Protein AF-A0AB34IJ11-F1 (afdb_monomer_lite)

Organism: Prymnesium parvum (NCBI:txid97485)

pLDDT: mean 78.77, std 19.83, range [26.28, 98.69]

Foldseek 3Di:
DDDPPDWDKDWAAFDDEDPPFQAQLVDGFKYWDDFDPQCLPDPVSVVVRLLVSQVVRNQFFKWKDFSVVRTIMTGSDGDRVDHDPPDGRIMMTGNHDDDPPDPDDDDDDDDDDDDDDPDDPQLAQAPACLLVLCCCQQCNNAAAAEEEEEQQFAQRHNGSCQNNFPPRVYEYEHEHQDPVRVVVCVVRGDYHYHNFAADDQDKWKKFFADDDDPSRHTDIDTHNDQDPVRPVTDIDIHGHDQPVVVCVVSVPQQEHEEYEEDDPPCRLVNVVPPPLVRHDYFKYKYFQDDLNSLVVVVVVQWAWAACSDDQTITMIGRLVSLVSNRSNHHHDPDDPPSHDPVRYRDND

Radius of gyration: 22.88 Å; chains: 1; bounding box: 52×64×52 Å

Structure (mmCIF, N/CA/C/O backbone):
data_AF-A0AB34IJ11-F1
#
_entry.id   AF-A0AB34IJ11-F1
#
loop_
_atom_site.group_PDB
_atom_site.id
_atom_site.type_symbol
_atom_site.label_atom_id
_atom_site.label_alt_id
_atom_site.label_comp_id
_atom_site.label_asym_id
_atom_site.label_entity_id
_atom_site.label_seq_id
_atom_site.pdbx_PDB_ins_code
_atom_site.Cartn_x
_atom_site.Cartn_y
_atom_site.Cartn_z
_atom_site.occupancy
_atom_site.B_iso_or_equiv
_atom_site.auth_seq_id
_atom_site.auth_comp_id
_atom_site.auth_asym_id
_atom_site.auth_atom_id
_atom_site.pdbx_PDB_model_num
ATOM 1 N N . MET A 1 1 ? 5.688 44.273 -2.377 1.00 33.22 1 MET A N 1
ATOM 2 C CA . MET A 1 1 ? 6.236 43.407 -3.440 1.00 33.22 1 MET A CA 1
ATOM 3 C C . MET A 1 1 ? 7.679 43.137 -3.063 1.00 33.22 1 MET A C 1
ATOM 5 O O . MET A 1 1 ? 8.441 44.090 -3.009 1.00 33.22 1 MET A O 1
ATOM 9 N N . ALA A 1 2 ? 8.008 41.916 -2.642 1.00 31.25 2 ALA A N 1
ATOM 10 C CA . ALA A 1 2 ? 9.385 41.569 -2.302 1.00 31.25 2 ALA A CA 1
ATOM 11 C C . ALA A 1 2 ? 10.164 41.311 -3.598 1.00 31.25 2 ALA A C 1
ATOM 13 O O . ALA A 1 2 ? 9.673 40.618 -4.488 1.00 31.25 2 ALA A O 1
ATOM 14 N N . ASP A 1 3 ? 11.329 41.936 -3.692 1.00 32.34 3 ASP A N 1
ATOM 15 C CA . ASP A 1 3 ? 12.258 41.906 -4.814 1.00 32.34 3 ASP A CA 1
ATOM 16 C C . ASP A 1 3 ? 12.801 40.478 -5.034 1.00 32.34 3 ASP A C 1
ATOM 18 O O . ASP A 1 3 ? 13.461 39.913 -4.163 1.00 32.34 3 ASP A O 1
ATOM 22 N N . LEU A 1 4 ? 12.472 39.869 -6.178 1.00 41.72 4 LEU A N 1
ATOM 23 C CA . LEU A 1 4 ? 12.881 38.511 -6.579 1.00 41.72 4 LEU A CA 1
ATOM 24 C C . LEU A 1 4 ? 14.288 38.475 -7.219 1.00 41.72 4 LEU A C 1
ATOM 26 O O . LEU A 1 4 ? 14.686 37.447 -7.763 1.00 41.72 4 LEU A O 1
ATOM 30 N N . SER A 1 5 ? 15.051 39.575 -7.186 1.00 36.69 5 SER A N 1
ATOM 31 C CA . SER A 1 5 ? 16.281 39.725 -7.978 1.00 36.69 5 SER A CA 1
ATOM 32 C C . SER A 1 5 ? 17.576 39.144 -7.378 1.00 36.69 5 SER A C 1
ATOM 34 O O . SER A 1 5 ? 18.615 39.245 -8.027 1.00 36.69 5 SER A O 1
ATOM 36 N N . SER A 1 6 ? 17.566 38.486 -6.208 1.00 44.94 6 SER A N 1
ATOM 37 C CA . SER A 1 6 ? 18.808 37.966 -5.584 1.00 44.94 6 SER A CA 1
ATOM 38 C C . SER A 1 6 ? 18.804 36.492 -5.148 1.00 44.94 6 SER A C 1
ATOM 40 O O . SER A 1 6 ? 19.729 36.042 -4.470 1.00 44.94 6 SER A O 1
ATOM 42 N N . ALA A 1 7 ? 17.817 35.697 -5.564 1.00 58.50 7 ALA A N 1
ATOM 43 C CA . ALA A 1 7 ? 17.841 34.251 -5.342 1.00 58.50 7 ALA A CA 1
ATOM 44 C C . ALA A 1 7 ? 18.909 33.578 -6.231 1.00 58.50 7 ALA A C 1
ATOM 46 O O . ALA A 1 7 ? 18.720 33.433 -7.438 1.00 58.50 7 ALA A O 1
ATOM 47 N N . ALA A 1 8 ? 20.039 33.167 -5.645 1.00 74.19 8 ALA A N 1
ATOM 48 C CA . ALA A 1 8 ? 21.111 32.493 -6.377 1.00 74.19 8 ALA A CA 1
ATOM 49 C C . ALA A 1 8 ? 20.649 31.126 -6.919 1.00 74.19 8 ALA A C 1
ATOM 51 O O . ALA A 1 8 ? 20.215 30.254 -6.161 1.00 74.19 8 ALA A O 1
ATOM 52 N N . THR A 1 9 ? 20.767 30.933 -8.233 1.00 85.31 9 THR A N 1
ATOM 53 C CA . THR A 1 9 ? 20.602 29.631 -8.891 1.00 85.31 9 THR A CA 1
ATOM 54 C C . THR A 1 9 ? 21.738 28.685 -8.497 1.00 85.31 9 THR A C 1
ATOM 56 O O . THR A 1 9 ? 22.875 29.112 -8.281 1.00 85.31 9 THR A O 1
ATOM 59 N N . ARG A 1 10 ? 21.448 27.383 -8.400 1.00 93.12 10 ARG A N 1
ATOM 60 C CA . ARG A 1 10 ? 22.450 26.341 -8.119 1.00 93.12 10 ARG A CA 1
ATOM 61 C C . ARG A 1 10 ? 22.320 25.168 -9.081 1.00 93.12 10 ARG A C 1
ATOM 63 O O . ARG A 1 10 ? 21.215 24.816 -9.481 1.00 93.12 10 ARG A O 1
ATOM 70 N N . SER A 1 11 ? 23.454 24.568 -9.436 1.00 94.88 11 SER A N 1
ATOM 71 C CA . SER A 1 11 ? 23.491 23.341 -10.237 1.00 94.88 11 SER A CA 1
ATOM 72 C C . SER A 1 11 ? 22.968 22.152 -9.427 1.00 94.88 11 SER A C 1
ATOM 74 O O . SER A 1 11 ? 23.266 22.043 -8.234 1.00 94.88 11 SER A O 1
ATOM 76 N N . GLY A 1 12 ? 22.212 21.271 -10.079 1.00 93.31 12 GLY A N 1
ATOM 77 C CA . GLY A 1 12 ? 21.563 20.111 -9.472 1.00 93.31 12 GLY A CA 1
ATOM 78 C C . GLY A 1 12 ? 20.054 20.288 -9.300 1.00 93.31 12 GLY A C 1
ATOM 79 O O . GLY A 1 12 ? 19.488 21.343 -9.607 1.00 93.31 12 GLY A O 1
ATOM 80 N N . TYR A 1 13 ? 19.400 19.236 -8.813 1.00 94.12 13 TYR A N 1
ATOM 81 C CA . TYR A 1 13 ? 17.950 19.165 -8.618 1.00 94.12 13 TYR A CA 1
ATOM 82 C C . TYR A 1 13 ? 17.574 18.779 -7.185 1.00 94.12 13 TYR A C 1
ATOM 84 O O . TYR A 1 13 ? 18.389 18.259 -6.425 1.00 94.12 13 TYR A O 1
ATOM 92 N N . CYS A 1 14 ? 16.340 19.088 -6.795 1.00 86.31 14 CYS A N 1
ATOM 93 C CA . CYS A 1 14 ? 15.910 18.974 -5.409 1.00 86.31 14 CYS A CA 1
ATOM 94 C C . CYS A 1 14 ? 15.594 17.538 -4.973 1.00 86.31 14 CYS A C 1
ATOM 96 O O . CYS A 1 14 ? 16.002 17.106 -3.900 1.00 86.31 14 CYS A O 1
ATOM 98 N N . ALA A 1 15 ? 14.841 16.822 -5.803 1.00 86.00 15 ALA A N 1
ATOM 99 C CA . ALA A 1 15 ? 14.495 15.415 -5.653 1.00 86.00 15 ALA A CA 1
ATOM 100 C C . ALA A 1 15 ? 13.937 14.905 -6.988 1.00 86.00 15 ALA A C 1
ATOM 102 O O . ALA A 1 15 ? 13.597 15.700 -7.869 1.00 86.00 15 ALA A O 1
ATOM 103 N N . THR A 1 16 ? 13.826 13.589 -7.138 1.00 82.12 16 THR A N 1
ATOM 104 C CA . THR A 1 16 ? 13.187 12.987 -8.308 1.00 82.12 16 THR A CA 1
ATOM 105 C C . THR A 1 16 ? 11.685 13.270 -8.311 1.00 82.12 16 THR A C 1
ATOM 107 O O . THR A 1 16 ? 11.012 13.226 -7.280 1.00 82.12 16 THR A O 1
ATOM 110 N N . THR A 1 17 ? 11.148 13.569 -9.488 1.00 72.56 17 THR A N 1
ATOM 111 C CA . THR A 1 17 ? 9.715 13.765 -9.721 1.00 72.56 17 THR A CA 1
ATOM 112 C C . THR A 1 17 ? 9.252 12.845 -10.846 1.00 72.56 17 THR A C 1
ATOM 114 O O . THR A 1 17 ? 10.060 12.266 -11.576 1.00 72.56 17 THR A O 1
ATOM 117 N N . VAL A 1 18 ? 7.938 12.676 -10.977 1.00 68.62 18 VAL A N 1
ATOM 118 C CA . VAL A 1 18 ? 7.349 11.887 -12.061 1.00 68.62 18 VAL A CA 1
ATOM 119 C C . VAL A 1 18 ? 7.032 12.823 -13.225 1.00 68.62 18 VAL A C 1
ATOM 121 O O . VAL A 1 18 ? 6.258 13.770 -13.078 1.00 68.62 18 VAL A O 1
ATOM 124 N N . SER A 1 19 ? 7.627 12.559 -14.389 1.00 63.31 19 SER A N 1
ATOM 125 C CA . SER A 1 19 ? 7.392 13.356 -15.598 1.00 63.31 19 SER A CA 1
ATOM 126 C C . SER A 1 19 ? 5.905 13.373 -15.966 1.00 63.31 19 SER A C 1
ATOM 128 O O . SER A 1 19 ? 5.247 12.332 -15.992 1.00 63.31 19 SER A O 1
ATOM 130 N N . GLY A 1 20 ? 5.363 14.565 -16.228 1.00 58.19 20 GLY A N 1
ATOM 131 C CA . GLY A 1 20 ? 3.950 14.762 -16.569 1.00 58.19 20 GLY A CA 1
ATOM 132 C C . GLY A 1 20 ? 2.984 14.721 -15.379 1.00 58.19 20 GLY A C 1
ATOM 133 O O . GLY A 1 20 ? 1.811 15.063 -15.540 1.00 58.19 20 GLY A O 1
ATOM 134 N N . TYR A 1 21 ? 3.454 14.380 -14.178 1.00 64.75 21 TYR A N 1
ATOM 135 C CA . TYR A 1 21 ? 2.652 14.480 -12.966 1.00 64.75 21 TYR A CA 1
ATOM 136 C C . TYR A 1 21 ? 2.774 15.883 -12.369 1.00 64.75 21 TYR A C 1
ATOM 138 O O . TYR A 1 21 ? 3.726 16.183 -11.652 1.00 64.75 21 TYR A O 1
ATOM 146 N N . ALA A 1 22 ? 1.774 16.732 -12.620 1.00 73.50 22 ALA A N 1
ATOM 147 C CA . ALA A 1 22 ? 1.734 18.117 -12.138 1.00 73.50 22 ALA A CA 1
ATOM 148 C C . ALA A 1 22 ? 1.876 18.268 -10.617 1.00 73.50 22 ALA A C 1
ATOM 150 O O . ALA A 1 22 ? 2.279 19.335 -10.153 1.00 73.50 22 ALA A O 1
ATOM 151 N N . GLY A 1 23 ? 1.570 17.223 -9.843 1.00 68.88 23 GLY A N 1
ATOM 152 C CA . GLY A 1 23 ? 1.412 17.327 -8.397 1.00 68.88 23 GLY A CA 1
ATOM 153 C C . GLY A 1 23 ? 0.203 18.183 -8.012 1.00 68.88 23 GLY A C 1
ATOM 154 O O . GLY A 1 23 ? -0.428 18.837 -8.843 1.00 68.88 23 GLY A O 1
ATOM 155 N N . ASP A 1 24 ? -0.132 18.186 -6.725 1.00 76.81 24 ASP A N 1
ATOM 156 C CA . ASP A 1 24 ? -1.195 19.037 -6.191 1.00 76.81 24 ASP A CA 1
ATOM 157 C C . ASP A 1 24 ? -0.586 20.321 -5.622 1.00 76.81 24 ASP A C 1
ATOM 159 O O . ASP A 1 24 ? 0.112 20.305 -4.613 1.00 76.81 24 ASP A O 1
ATOM 163 N N . CYS A 1 25 ? -0.852 21.457 -6.251 1.00 75.12 25 CYS A N 1
ATOM 164 C CA . CYS A 1 25 ? -0.269 22.735 -5.847 1.00 75.12 25 CYS A CA 1
ATOM 165 C C . CYS A 1 25 ? -0.797 23.323 -4.534 1.00 75.12 25 CYS A C 1
ATOM 167 O O . CYS A 1 25 ? -0.233 24.303 -4.019 1.00 75.12 25 CYS A O 1
ATOM 169 N N . THR A 1 26 ? -1.874 22.756 -4.005 1.00 64.81 26 THR A N 1
ATOM 170 C CA . THR A 1 26 ? -2.519 23.158 -2.759 1.00 64.81 26 THR A CA 1
ATOM 171 C C . THR A 1 26 ? -2.042 22.307 -1.591 1.00 64.81 26 THR A C 1
ATOM 173 O O . THR A 1 26 ? -1.890 22.844 -0.494 1.00 64.81 26 THR A O 1
ATOM 176 N N . TYR A 1 27 ? -1.706 21.032 -1.819 1.00 60.25 27 TYR A N 1
ATOM 177 C CA . TYR A 1 27 ? -1.360 20.095 -0.738 1.00 60.25 27 TYR A CA 1
ATOM 178 C C . TYR A 1 27 ? -0.087 19.273 -0.969 1.00 60.25 27 TYR A C 1
ATOM 180 O O . TYR A 1 27 ? 0.522 18.828 0.002 1.00 60.25 27 TYR A O 1
ATOM 188 N N . GLY A 1 28 ? 0.354 19.115 -2.211 1.00 54.22 28 GLY A N 1
ATOM 189 C CA . GLY A 1 28 ? 1.533 18.350 -2.596 1.00 54.22 28 GLY A CA 1
ATOM 190 C C . GLY A 1 28 ? 2.851 18.953 -2.109 1.00 54.22 28 GLY A C 1
ATOM 191 O O . GLY A 1 28 ? 2.965 20.147 -1.818 1.00 54.22 28 GLY A O 1
ATOM 192 N N . LEU A 1 29 ? 3.861 18.088 -2.010 1.00 76.31 29 LEU A N 1
ATOM 193 C CA . LEU A 1 29 ? 5.229 18.471 -1.659 1.00 76.31 29 LEU A CA 1
ATOM 194 C C . LEU A 1 29 ? 6.110 18.696 -2.885 1.00 76.31 29 LEU A C 1
ATOM 196 O O . LEU A 1 29 ? 7.135 19.359 -2.767 1.00 76.31 29 LEU A O 1
ATOM 200 N N . LEU A 1 30 ? 5.728 18.134 -4.030 1.00 85.81 30 LEU A N 1
ATOM 201 C CA . LEU A 1 30 ? 6.437 18.252 -5.294 1.00 85.81 30 LEU A CA 1
ATOM 202 C C . LEU A 1 30 ? 5.533 17.880 -6.474 1.00 85.81 30 LEU A C 1
ATOM 204 O O . LEU A 1 30 ? 4.473 17.277 -6.289 1.00 85.81 30 LEU A O 1
ATOM 208 N N . GLY A 1 31 ? 5.990 18.195 -7.680 1.00 83.94 31 GLY A N 1
ATOM 209 C CA . GLY A 1 31 ? 5.396 17.775 -8.950 1.00 83.94 31 GLY A CA 1
ATOM 210 C C . GLY A 1 31 ? 6.214 18.293 -10.134 1.00 83.94 31 GLY A C 1
ATOM 211 O O . GLY A 1 31 ? 7.210 18.979 -9.933 1.00 83.94 31 GLY A O 1
ATOM 212 N N . SER A 1 32 ? 5.800 17.983 -11.359 1.00 89.06 32 SER A N 1
ATOM 213 C CA . SER A 1 32 ? 6.414 18.448 -12.609 1.00 89.06 32 SER A CA 1
ATOM 214 C C . SER A 1 32 ? 5.392 19.204 -13.453 1.00 89.06 32 SER A C 1
ATOM 216 O O . SER A 1 32 ? 4.372 18.659 -13.871 1.00 89.06 32 SER A O 1
ATOM 218 N N . PHE A 1 33 ? 5.629 20.495 -13.672 1.00 91.00 33 PHE A N 1
ATOM 219 C CA . PHE A 1 33 ? 4.708 21.356 -14.395 1.00 91.00 33 PHE A CA 1
ATOM 220 C C . PHE A 1 33 ? 4.672 21.018 -15.890 1.00 91.00 33 PHE A C 1
ATOM 222 O O . PHE A 1 33 ? 5.711 21.057 -16.554 1.00 91.00 33 PHE A O 1
ATOM 229 N N . PRO A 1 34 ? 3.477 20.815 -16.473 1.00 85.88 34 PRO A N 1
ATOM 230 C CA . PRO A 1 34 ? 3.340 20.790 -17.919 1.00 85.88 34 PRO A CA 1
ATOM 231 C C . PRO A 1 34 ? 3.543 22.210 -18.462 1.00 85.88 34 PRO A C 1
ATOM 233 O O . PRO A 1 34 ? 2.760 23.120 -18.176 1.00 85.88 34 PRO A O 1
ATOM 236 N N . LEU A 1 35 ? 4.605 22.410 -19.244 1.00 88.12 35 LEU A N 1
ATOM 237 C CA . LEU A 1 35 ? 4.916 23.697 -19.866 1.00 88.12 35 LEU A CA 1
ATOM 238 C C . LEU A 1 35 ? 4.606 23.692 -21.370 1.00 88.12 35 LEU A C 1
ATOM 240 O O . LEU A 1 35 ? 4.800 22.669 -22.035 1.00 88.12 35 LEU A O 1
ATOM 244 N N . PRO A 1 36 ? 4.166 24.832 -21.937 1.00 86.62 36 PRO A N 1
ATOM 245 C CA . PRO A 1 36 ? 3.902 24.937 -23.367 1.00 86.62 36 PRO A CA 1
ATOM 246 C C . PRO A 1 36 ? 5.191 24.761 -24.191 1.00 86.62 36 PRO A C 1
ATOM 248 O O . PRO A 1 36 ? 6.274 25.080 -23.699 1.00 86.62 36 PRO A O 1
ATOM 251 N N . PRO A 1 37 ? 5.099 24.349 -25.473 1.00 87.88 37 PRO A N 1
ATOM 252 C CA . PRO A 1 37 ? 6.261 24.164 -26.349 1.00 87.88 37 PRO A CA 1
ATOM 253 C C . PRO A 1 37 ? 7.222 25.361 -26.397 1.00 87.88 37 PRO A C 1
ATOM 255 O O . PRO A 1 37 ? 8.434 25.179 -26.462 1.00 87.88 37 PRO A O 1
ATOM 258 N N . SER A 1 38 ? 6.693 26.585 -26.303 1.00 88.69 38 SER A N 1
ATOM 259 C CA . SER A 1 38 ? 7.479 27.824 -26.300 1.00 88.69 38 SER A CA 1
ATOM 260 C C . SER A 1 38 ? 8.408 27.976 -25.092 1.00 88.69 38 SER A C 1
ATOM 262 O O . SER A 1 38 ? 9.405 28.690 -25.186 1.00 88.69 38 SER A O 1
ATOM 264 N N . ALA A 1 39 ? 8.126 27.304 -23.971 1.00 90.31 39 ALA A N 1
ATOM 265 C CA . ALA A 1 39 ? 8.978 27.349 -22.787 1.00 90.31 39 ALA A CA 1
ATOM 266 C C . ALA A 1 39 ? 10.334 26.662 -23.023 1.00 90.31 39 ALA A C 1
ATOM 268 O O . ALA A 1 39 ? 11.343 27.090 -22.469 1.00 90.31 39 ALA A O 1
ATOM 269 N N . TRP A 1 40 ? 10.380 25.651 -23.894 1.00 92.19 40 TRP A N 1
ATOM 270 C CA . TRP A 1 40 ? 11.542 24.779 -24.099 1.00 92.19 40 TRP A CA 1
ATOM 271 C C . TRP A 1 40 ? 12.554 25.299 -25.134 1.00 92.19 40 TRP A C 1
ATOM 273 O O . TRP A 1 40 ? 13.445 24.560 -25.541 1.00 92.19 40 TRP A O 1
ATOM 283 N N . LEU A 1 41 ? 12.418 26.549 -25.591 1.00 89.38 41 LEU A N 1
ATOM 284 C CA . LEU A 1 41 ? 13.256 27.117 -26.656 1.00 89.38 41 LEU A CA 1
ATOM 285 C C . LEU A 1 41 ? 14.616 27.625 -26.161 1.00 89.38 41 LEU A C 1
ATOM 287 O O . LEU A 1 41 ? 15.606 27.536 -26.880 1.00 89.38 41 LEU A O 1
ATOM 291 N N . THR A 1 42 ? 14.669 28.193 -24.954 1.00 94.00 42 THR A N 1
ATOM 292 C CA . THR A 1 42 ? 15.886 28.791 -24.385 1.00 94.00 42 THR A CA 1
ATOM 293 C C . THR A 1 42 ? 15.959 28.565 -22.872 1.00 94.00 42 THR A C 1
ATOM 295 O O . THR A 1 42 ? 14.922 28.378 -22.229 1.00 94.00 42 THR A O 1
ATOM 298 N N . PRO A 1 43 ? 17.155 28.644 -22.254 1.00 90.94 43 PRO A N 1
ATOM 299 C CA . PRO A 1 43 ? 17.270 28.513 -20.801 1.00 90.94 43 PRO A CA 1
ATOM 300 C C . PRO A 1 43 ? 16.471 29.591 -20.055 1.00 90.94 43 PRO A C 1
ATOM 302 O O . PRO A 1 43 ? 15.867 29.317 -19.019 1.00 90.94 43 PRO A O 1
ATOM 305 N N . GLY A 1 44 ? 16.431 30.808 -20.610 1.00 91.00 44 GLY A N 1
ATOM 306 C CA . GLY A 1 44 ? 15.660 31.924 -20.062 1.00 91.00 44 GLY A CA 1
ATOM 307 C C . GLY A 1 44 ? 14.154 31.668 -20.102 1.00 91.00 44 GLY A C 1
ATOM 308 O O . GLY A 1 44 ? 13.493 31.782 -19.073 1.00 91.00 44 GLY A O 1
ATOM 309 N N . SER A 1 45 ? 13.621 31.238 -21.252 1.00 90.81 45 SER A N 1
ATOM 310 C CA . SER A 1 45 ? 12.189 30.935 -21.392 1.00 90.81 45 SER A CA 1
ATOM 311 C C . SER A 1 45 ? 11.735 29.794 -20.480 1.00 90.81 45 SER A C 1
ATOM 313 O O . SER A 1 45 ? 10.643 29.873 -19.918 1.00 90.81 45 SER A O 1
ATOM 315 N N . LEU A 1 46 ? 12.569 28.762 -20.293 1.00 94.81 46 LEU A N 1
ATOM 316 C CA . LEU A 1 46 ? 12.260 27.650 -19.393 1.00 94.81 46 LEU A CA 1
ATOM 317 C C . LEU A 1 46 ? 12.218 28.124 -17.940 1.00 94.81 46 LEU A C 1
ATOM 319 O O . LEU A 1 46 ? 11.240 27.870 -17.237 1.00 94.81 46 LEU A O 1
ATOM 323 N N . ARG A 1 47 ? 13.254 28.852 -17.505 1.00 95.06 47 ARG A N 1
ATOM 324 C CA . ARG A 1 47 ? 13.326 29.415 -16.152 1.00 95.06 47 ARG A CA 1
ATOM 325 C C . ARG A 1 47 ? 12.085 30.248 -15.850 1.00 95.06 47 ARG A C 1
ATOM 327 O O . ARG A 1 47 ? 11.425 30.020 -14.838 1.00 95.06 47 ARG A O 1
ATOM 334 N N . ASP A 1 48 ? 11.757 31.191 -16.727 1.00 92.88 48 ASP A N 1
ATOM 335 C CA . ASP A 1 48 ? 10.666 32.136 -16.495 1.00 92.88 48 ASP A CA 1
ATOM 336 C C . ASP A 1 48 ? 9.305 31.417 -16.474 1.00 92.88 48 ASP A C 1
ATOM 338 O O . ASP A 1 48 ? 8.463 31.702 -15.618 1.00 92.88 48 ASP A O 1
ATOM 342 N N . ALA A 1 49 ? 9.110 30.414 -17.339 1.00 93.81 49 ALA A N 1
ATOM 343 C CA . ALA A 1 49 ? 7.909 29.582 -17.343 1.00 93.81 49 ALA A CA 1
ATOM 344 C C . ALA A 1 49 ? 7.776 28.722 -16.070 1.00 93.81 49 ALA A C 1
ATOM 346 O O . ALA A 1 49 ? 6.690 28.678 -15.483 1.00 93.81 49 ALA A O 1
ATOM 347 N N . CYS A 1 50 ? 8.865 28.098 -15.603 1.00 94.69 50 CYS A N 1
ATOM 348 C CA . CYS A 1 50 ? 8.888 27.336 -14.351 1.00 94.69 50 CYS A CA 1
ATOM 349 C C . CYS A 1 50 ? 8.581 28.203 -13.135 1.00 94.69 50 CYS A C 1
ATOM 351 O O . CYS A 1 50 ? 7.763 27.833 -12.291 1.00 94.69 50 CYS A O 1
ATOM 353 N N . VAL A 1 51 ? 9.202 29.381 -13.056 1.00 94.88 51 VAL A N 1
ATOM 354 C CA . VAL A 1 51 ? 8.957 30.338 -11.974 1.00 94.88 51 VAL A CA 1
ATOM 355 C C . VAL A 1 51 ? 7.507 30.808 -12.003 1.00 94.88 51 VAL A C 1
ATOM 357 O O . VAL A 1 51 ? 6.843 30.787 -10.970 1.00 94.88 51 VAL A O 1
ATOM 360 N N . ALA A 1 52 ? 6.968 31.159 -13.172 1.00 91.19 52 ALA A N 1
ATOM 361 C CA . ALA A 1 52 ? 5.571 31.568 -13.298 1.00 91.19 52 ALA A CA 1
ATOM 362 C C . ALA A 1 52 ? 4.591 30.446 -12.906 1.00 91.19 52 ALA A C 1
ATOM 364 O O . ALA A 1 52 ? 3.564 30.706 -12.274 1.00 91.19 52 ALA A O 1
ATOM 365 N N . ALA A 1 53 ? 4.887 29.192 -13.258 1.00 92.56 53 ALA A N 1
ATOM 366 C CA . ALA A 1 53 ? 4.104 28.037 -12.824 1.00 92.56 53 ALA A CA 1
ATOM 367 C C . ALA A 1 53 ? 4.178 27.843 -11.298 1.00 92.56 53 ALA A C 1
ATOM 369 O O . ALA A 1 53 ? 3.141 27.745 -10.642 1.00 92.56 53 ALA A O 1
ATOM 370 N N . CYS A 1 54 ? 5.375 27.931 -10.716 1.00 93.75 54 CYS A N 1
ATOM 371 C CA . CYS A 1 54 ? 5.589 27.877 -9.271 1.00 93.75 54 CYS A CA 1
ATOM 372 C C . CYS A 1 54 ? 4.861 29.001 -8.523 1.00 93.75 54 CYS A C 1
ATOM 374 O O . CYS A 1 54 ? 4.235 28.766 -7.496 1.00 93.75 54 CYS A O 1
ATOM 376 N N . LEU A 1 55 ? 4.857 30.226 -9.049 1.00 91.06 55 LEU A N 1
ATOM 377 C CA . LEU A 1 55 ? 4.153 31.346 -8.425 1.00 91.06 55 LEU A CA 1
ATOM 378 C C . LEU A 1 55 ? 2.628 31.165 -8.425 1.00 91.06 55 LEU A C 1
ATOM 380 O O . LEU A 1 55 ? 1.976 31.656 -7.506 1.00 91.06 55 LEU A O 1
ATOM 384 N N . ARG A 1 56 ? 2.067 30.425 -9.389 1.00 90.56 56 ARG A N 1
ATOM 385 C CA . ARG A 1 56 ? 0.646 30.022 -9.402 1.00 90.56 56 ARG A CA 1
ATOM 386 C C . ARG A 1 56 ? 0.348 28.839 -8.477 1.00 90.56 56 ARG A C 1
ATOM 388 O O . ARG A 1 56 ? -0.806 28.600 -8.137 1.00 90.56 56 ARG A O 1
ATOM 395 N N . CYS A 1 57 ? 1.382 28.129 -8.046 1.00 85.38 57 CYS A N 1
ATOM 396 C CA . CYS A 1 57 ? 1.304 26.983 -7.161 1.00 85.38 57 CYS A CA 1
ATOM 397 C C . CYS A 1 57 ? 1.418 27.432 -5.697 1.00 85.38 57 CYS A C 1
ATOM 399 O O . CYS A 1 57 ? 2.468 27.907 -5.266 1.00 85.38 57 CYS A O 1
ATOM 401 N N . SER A 1 58 ? 0.351 27.305 -4.900 1.00 87.56 58 SER A N 1
ATOM 402 C CA . SER A 1 58 ? 0.316 27.895 -3.548 1.00 87.56 58 SER A CA 1
ATOM 403 C C . SER A 1 58 ? 1.406 27.386 -2.601 1.00 87.56 58 SER A C 1
ATOM 405 O O . SER A 1 58 ? 1.852 28.149 -1.742 1.00 87.56 58 SER A O 1
ATOM 407 N N . ARG A 1 59 ? 1.862 26.140 -2.779 1.00 83.50 59 ARG A N 1
ATOM 408 C CA . ARG A 1 59 ? 2.900 25.518 -1.948 1.00 83.50 59 ARG A CA 1
ATOM 409 C C . ARG A 1 59 ? 4.303 25.545 -2.542 1.00 83.50 59 ARG A C 1
ATOM 411 O O . ARG A 1 59 ? 5.232 25.224 -1.808 1.00 83.50 59 ARG A O 1
ATOM 418 N N . CYS A 1 60 ? 4.492 25.921 -3.804 1.00 91.75 60 CYS A N 1
ATOM 419 C CA . CYS A 1 60 ? 5.817 25.863 -4.413 1.00 91.75 60 CYS A CA 1
ATOM 420 C C . CYS A 1 60 ? 6.766 26.908 -3.808 1.00 91.75 60 CYS A C 1
ATOM 422 O O . CYS A 1 60 ? 6.479 28.106 -3.816 1.00 91.75 60 CYS A O 1
ATOM 424 N N . SER A 1 61 ? 7.909 26.446 -3.301 1.00 91.81 61 SER A N 1
ATOM 425 C CA . SER A 1 61 ? 8.983 27.284 -2.767 1.00 91.81 61 SER A CA 1
ATOM 426 C C . SER A 1 61 ? 10.244 27.254 -3.622 1.00 91.81 61 SER A C 1
ATOM 428 O O . SER A 1 61 ? 11.029 28.195 -3.562 1.00 91.81 61 SER A O 1
ATOM 430 N N . ALA A 1 62 ? 10.453 26.202 -4.412 1.00 95.00 62 ALA A N 1
ATOM 431 C CA . ALA A 1 62 ? 11.612 26.039 -5.284 1.00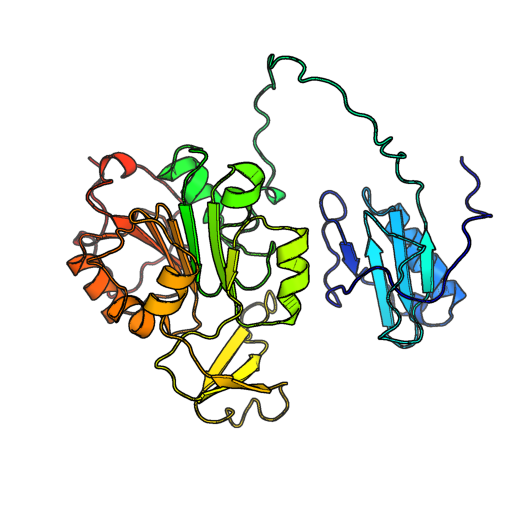 95.00 62 ALA A CA 1
ATOM 432 C C . ALA A 1 62 ? 11.230 25.285 -6.560 1.00 95.00 62 ALA A C 1
ATOM 434 O O . ALA A 1 62 ? 10.276 24.507 -6.567 1.00 95.00 62 ALA A O 1
ATOM 435 N N . VAL A 1 63 ? 12.007 25.494 -7.620 1.00 96.88 63 VAL A N 1
ATOM 436 C CA . VAL A 1 63 ? 11.909 24.735 -8.870 1.00 96.88 63 VAL A CA 1
ATOM 437 C C . VAL A 1 63 ? 13.259 24.154 -9.257 1.00 96.88 63 VAL A C 1
ATOM 439 O O . VAL A 1 63 ? 14.275 24.825 -9.090 1.00 96.88 63 VAL A O 1
ATOM 442 N N . SER A 1 64 ? 13.261 22.944 -9.809 1.00 96.88 64 SER A N 1
ATOM 443 C CA . SER A 1 64 ? 14.408 22.344 -10.498 1.00 96.88 64 SER A CA 1
ATOM 444 C C . SER A 1 64 ? 14.019 22.107 -11.948 1.00 96.88 64 SER A C 1
ATOM 446 O O . SER A 1 64 ? 13.002 21.476 -12.210 1.00 96.88 64 SER A O 1
ATOM 448 N N . PHE A 1 65 ? 14.796 22.621 -12.893 1.00 96.00 65 PHE A N 1
ATOM 449 C CA . PHE A 1 65 ? 14.453 22.558 -14.311 1.00 96.00 65 PHE A CA 1
ATOM 450 C C . PHE A 1 65 ? 15.668 22.234 -15.175 1.00 96.00 65 PHE A C 1
ATOM 452 O O . PHE A 1 65 ? 16.804 22.561 -14.822 1.00 96.00 65 PHE A O 1
ATOM 459 N N . SER A 1 66 ? 15.419 21.587 -16.311 1.00 95.06 66 SER A N 1
ATOM 460 C CA . SER A 1 66 ? 16.442 21.218 -17.288 1.00 95.06 66 SER A CA 1
ATOM 461 C C . SER A 1 66 ? 15.865 21.229 -18.700 1.00 95.06 66 SER A C 1
ATOM 463 O O . SER A 1 66 ? 14.818 20.633 -18.957 1.00 95.06 66 SER A O 1
ATOM 465 N N . LEU A 1 67 ? 16.564 21.891 -19.627 1.00 92.19 67 LEU A N 1
ATOM 466 C CA . LEU A 1 67 ? 16.228 21.821 -21.052 1.00 92.19 67 LEU A CA 1
ATOM 467 C C . LEU A 1 67 ? 16.526 20.438 -21.626 1.00 92.19 67 LEU A C 1
ATOM 469 O O . LEU A 1 67 ? 15.709 19.909 -22.377 1.00 92.19 67 LEU A O 1
ATOM 473 N N . ASP A 1 68 ? 17.663 19.857 -21.243 1.00 90.12 68 ASP A N 1
ATOM 474 C CA . ASP A 1 68 ? 18.124 18.564 -21.753 1.00 90.12 68 ASP A CA 1
ATOM 475 C C . ASP A 1 68 ? 17.161 17.445 -21.352 1.00 90.12 68 ASP A C 1
ATOM 477 O O . ASP A 1 68 ? 16.811 16.598 -22.170 1.00 90.12 68 ASP A O 1
ATOM 481 N N . GLN A 1 69 ? 16.663 17.495 -20.111 1.00 88.88 69 GLN A N 1
ATOM 482 C CA . GLN A 1 69 ? 15.686 16.529 -19.600 1.00 88.88 69 GLN A CA 1
ATOM 483 C C . GLN A 1 69 ? 14.235 16.897 -19.936 1.00 88.88 69 GLN A C 1
ATOM 485 O O . GLN A 1 69 ? 13.327 16.132 -19.623 1.00 88.88 69 GLN A O 1
ATOM 490 N N . ARG A 1 70 ? 14.002 18.066 -20.554 1.00 90.12 70 ARG A N 1
ATOM 491 C CA . ARG A 1 70 ? 12.667 18.644 -20.784 1.00 90.12 70 ARG A CA 1
ATOM 492 C C . ARG A 1 70 ? 11.772 18.575 -19.543 1.00 90.12 70 ARG A C 1
ATOM 494 O O . ARG A 1 70 ? 10.611 18.173 -19.625 1.00 90.12 70 ARG A O 1
ATOM 501 N N . ASP A 1 71 ? 12.321 18.980 -18.400 1.00 92.69 71 ASP A N 1
ATOM 502 C CA . ASP A 1 71 ? 11.630 18.908 -17.115 1.00 92.69 71 ASP A CA 1
ATOM 503 C C . ASP A 1 71 ? 11.575 20.260 -16.392 1.00 92.69 71 ASP A C 1
ATOM 505 O O . ASP A 1 71 ? 12.496 21.084 -16.465 1.00 92.69 71 ASP A O 1
ATOM 509 N N . CYS A 1 72 ? 10.454 20.473 -15.704 1.00 94.62 72 CYS A N 1
ATOM 510 C CA . CYS A 1 72 ? 10.190 21.620 -14.855 1.00 94.62 72 CYS A CA 1
ATOM 511 C C . CYS A 1 72 ? 9.519 21.168 -13.556 1.00 94.62 72 CYS A C 1
ATOM 513 O O . CYS A 1 72 ? 8.295 21.188 -13.425 1.00 94.62 72 CYS A O 1
ATOM 515 N N . SER A 1 73 ? 10.321 20.778 -12.579 1.00 95.38 73 SER A N 1
ATOM 516 C CA . SER A 1 73 ? 9.843 20.284 -11.296 1.00 95.38 73 SER A CA 1
ATOM 517 C C . SER A 1 73 ? 9.707 21.383 -10.254 1.00 95.38 73 SER A C 1
ATOM 519 O O . SER A 1 73 ? 10.493 22.328 -10.221 1.00 95.38 73 SER A O 1
ATOM 521 N N . TRP A 1 74 ? 8.724 21.248 -9.372 1.00 94.38 74 TRP A N 1
ATOM 522 C CA . TRP A 1 74 ? 8.463 22.153 -8.263 1.00 94.38 74 TRP A CA 1
ATOM 523 C C . TRP A 1 74 ? 8.485 21.421 -6.935 1.00 94.38 74 TRP A C 1
ATOM 525 O O . TRP A 1 74 ? 8.171 20.237 -6.871 1.00 94.38 74 TRP A O 1
ATOM 535 N N . PHE A 1 75 ? 8.845 22.143 -5.877 1.00 91.50 75 PHE A N 1
ATOM 536 C CA . PHE A 1 75 ? 9.022 21.589 -4.540 1.00 91.50 75 PHE A CA 1
ATOM 537 C C . PHE A 1 75 ? 8.495 22.559 -3.489 1.00 91.50 75 PHE A C 1
ATOM 539 O O . PHE A 1 75 ? 8.721 23.768 -3.568 1.00 91.50 75 PHE A O 1
ATOM 546 N N . HIS A 1 76 ? 7.798 22.020 -2.493 1.00 86.25 76 HIS A N 1
ATOM 547 C CA . HIS A 1 76 ? 7.368 22.740 -1.302 1.00 86.25 76 HIS A CA 1
ATOM 548 C C . HIS A 1 76 ? 8.508 22.947 -0.304 1.00 86.25 76 HIS A C 1
ATOM 550 O O . HIS A 1 76 ? 8.490 23.918 0.442 1.00 86.25 76 HIS A O 1
ATOM 556 N N . VAL A 1 77 ? 9.480 22.034 -0.265 1.00 82.50 77 VAL A N 1
ATOM 557 C CA . VAL A 1 77 ? 10.689 22.145 0.557 1.00 82.50 77 VAL A CA 1
ATOM 558 C C . VAL A 1 77 ? 11.876 21.731 -0.291 1.00 82.50 77 VAL A C 1
ATOM 560 O O . VAL A 1 77 ? 11.823 20.690 -0.939 1.00 82.50 77 VAL A O 1
ATOM 563 N N . CYS A 1 78 ? 12.934 22.544 -0.285 1.00 82.62 78 CYS A N 1
ATOM 564 C CA . CYS A 1 78 ? 14.163 22.226 -0.992 1.00 82.62 78 CYS A CA 1
ATOM 565 C C . CYS A 1 78 ? 15.420 22.633 -0.223 1.00 82.62 78 CYS A C 1
ATOM 567 O O . CYS A 1 78 ? 15.593 23.805 0.116 1.00 82.62 78 CYS A O 1
ATOM 569 N N . GLU A 1 79 ? 16.315 21.674 0.020 1.00 85.38 79 GLU A N 1
ATOM 570 C CA . GLU A 1 79 ? 17.611 21.912 0.659 1.00 85.38 79 GLU A CA 1
ATOM 571 C C . GLU A 1 79 ? 18.651 22.337 -0.389 1.00 85.38 79 GLU A C 1
ATOM 573 O O . GLU A 1 79 ? 19.370 21.519 -0.956 1.00 85.38 79 GLU A O 1
ATOM 578 N N . MET A 1 80 ? 18.765 23.648 -0.628 1.00 84.25 80 MET A N 1
ATOM 579 C CA . MET A 1 80 ? 19.652 24.226 -1.655 1.00 84.25 80 MET A CA 1
ATOM 580 C C . MET A 1 80 ? 21.143 23.871 -1.494 1.00 84.25 80 MET A C 1
ATOM 582 O O . MET A 1 80 ? 21.923 24.059 -2.427 1.00 84.25 80 MET A O 1
ATOM 586 N N . GLU A 1 81 ? 21.571 23.407 -0.319 1.00 86.00 81 GLU A N 1
ATOM 587 C CA . GLU A 1 81 ? 22.948 22.980 -0.018 1.00 86.00 81 GLU A CA 1
ATOM 588 C C . GLU A 1 81 ? 23.225 21.508 -0.334 1.00 86.00 81 GLU A C 1
ATOM 590 O O . GLU A 1 81 ? 24.387 21.111 -0.376 1.00 86.00 81 GLU A O 1
ATOM 595 N N . ARG A 1 82 ? 22.186 20.708 -0.587 1.00 86.31 82 ARG A N 1
ATOM 596 C CA . ARG A 1 82 ? 22.284 19.256 -0.785 1.00 86.31 82 ARG A CA 1
ATOM 597 C C . ARG A 1 82 ? 21.514 18.813 -2.027 1.00 86.31 82 ARG A C 1
ATOM 599 O O . ARG A 1 82 ? 20.712 17.889 -1.975 1.00 86.31 82 ARG A O 1
ATOM 606 N N . LEU A 1 83 ? 21.755 19.502 -3.139 1.00 87.69 83 LEU A N 1
ATOM 607 C CA . LEU A 1 83 ? 21.134 19.168 -4.416 1.00 87.69 83 LEU A CA 1
ATOM 608 C C . LEU A 1 83 ? 21.723 17.882 -4.998 1.00 87.69 83 LEU A C 1
ATOM 610 O O . LEU A 1 83 ? 22.935 17.656 -4.954 1.00 87.69 83 LEU A O 1
ATOM 614 N N . HIS A 1 84 ? 20.848 17.083 -5.591 1.00 84.81 84 HIS A N 1
ATOM 615 C CA . HIS A 1 84 ? 21.200 15.899 -6.352 1.00 84.81 84 HIS A CA 1
ATOM 616 C C . HIS A 1 84 ? 21.885 16.276 -7.668 1.00 84.81 84 HIS A C 1
ATOM 618 O O . HIS A 1 84 ? 21.541 17.279 -8.302 1.00 84.81 84 HIS A O 1
ATOM 624 N N . GLN A 1 85 ? 22.862 15.466 -8.076 1.00 90.88 85 GLN A N 1
ATOM 625 C CA . GLN A 1 85 ? 23.667 15.689 -9.284 1.00 90.88 85 GLN A CA 1
ATOM 626 C C . GLN A 1 85 ? 23.810 14.427 -10.147 1.00 90.88 85 GLN A C 1
ATOM 628 O O . GLN A 1 85 ? 24.581 14.445 -11.103 1.00 90.88 85 GLN A O 1
ATOM 633 N N . GLU A 1 86 ? 23.089 13.335 -9.847 1.00 86.44 86 GLU A N 1
ATOM 634 C CA . GLU A 1 86 ? 23.213 12.091 -10.626 1.00 86.44 86 GLU A CA 1
ATOM 635 C C . GLU A 1 86 ? 22.751 12.281 -12.081 1.00 86.44 86 GLU A C 1
ATOM 637 O O . GLU A 1 86 ? 23.259 11.619 -12.982 1.00 86.44 86 GLU A O 1
ATOM 642 N N . VAL A 1 87 ? 21.824 13.219 -12.314 1.00 81.56 87 VAL A N 1
ATOM 643 C CA . VAL A 1 87 ? 21.376 13.632 -13.648 1.00 81.56 87 VAL A CA 1
ATOM 644 C C . VAL A 1 87 ? 21.917 15.034 -13.960 1.00 81.56 87 VAL A C 1
ATOM 646 O O . VAL A 1 87 ? 21.558 15.995 -13.269 1.00 81.56 87 VAL A O 1
ATOM 649 N N . PRO A 1 88 ? 22.777 15.186 -14.985 1.00 88.38 88 PRO A N 1
ATOM 650 C CA . PRO A 1 88 ? 23.354 16.476 -15.342 1.00 88.38 88 PRO A CA 1
ATOM 651 C C . PRO A 1 88 ? 22.329 17.390 -16.027 1.00 88.38 88 PRO A C 1
ATOM 653 O O . PRO A 1 88 ? 21.301 16.948 -16.536 1.00 88.38 88 PRO A O 1
ATOM 656 N N . GLY A 1 89 ? 22.636 18.689 -16.066 1.00 90.44 89 GLY A N 1
ATOM 657 C CA . GLY A 1 89 ? 21.840 19.681 -16.799 1.00 90.44 89 GLY A CA 1
ATOM 658 C C . GLY A 1 89 ? 20.649 20.254 -16.026 1.00 90.44 89 GLY A C 1
ATOM 659 O O . GLY A 1 89 ? 19.905 21.063 -16.582 1.00 90.44 89 GLY A O 1
ATOM 660 N N . PHE A 1 90 ? 20.458 19.880 -14.757 1.00 95.81 90 PHE A N 1
ATOM 661 C CA . PHE A 1 90 ? 19.474 20.515 -13.880 1.00 95.81 90 PHE A CA 1
ATOM 662 C C . PHE A 1 90 ? 20.015 21.773 -13.202 1.00 95.81 90 PHE A C 1
ATOM 664 O O . PHE A 1 90 ? 21.148 21.817 -12.723 1.00 95.81 90 PHE A O 1
ATOM 671 N N . THR A 1 91 ? 19.154 22.783 -13.116 1.00 96.44 91 THR A N 1
ATOM 672 C CA . THR A 1 91 ? 19.363 23.991 -12.315 1.00 96.44 91 THR A CA 1
ATOM 673 C C . THR A 1 91 ? 18.200 24.155 -11.345 1.00 96.44 91 THR A C 1
ATOM 675 O O . THR A 1 91 ? 17.041 24.054 -11.744 1.00 96.44 91 THR A O 1
ATOM 678 N N . THR A 1 92 ? 18.502 24.442 -10.080 1.00 96.44 92 THR A N 1
ATOM 679 C CA . THR A 1 92 ? 17.508 24.724 -9.040 1.00 96.44 92 THR A CA 1
ATOM 680 C C . THR A 1 92 ? 17.508 26.198 -8.658 1.00 96.44 92 THR A C 1
ATOM 682 O O . THR A 1 92 ? 18.563 26.818 -8.489 1.00 96.44 92 THR A O 1
ATOM 685 N N . LEU A 1 93 ? 16.308 26.752 -8.498 1.00 94.50 93 LEU A N 1
ATOM 686 C CA . LEU A 1 93 ? 16.062 28.133 -8.102 1.00 94.50 93 LEU A CA 1
ATOM 687 C C . LEU A 1 93 ? 15.026 28.178 -6.963 1.00 94.50 93 LEU A C 1
ATOM 689 O O . LEU A 1 93 ? 13.931 27.627 -7.120 1.00 94.50 93 LEU A O 1
ATOM 693 N N . PRO A 1 94 ? 15.310 28.864 -5.840 1.00 93.50 94 PRO A N 1
ATOM 694 C CA . PRO A 1 94 ? 14.288 29.167 -4.852 1.00 93.50 94 PRO A CA 1
ATOM 695 C C . PRO A 1 94 ? 13.387 30.295 -5.372 1.00 93.50 94 PRO A C 1
ATOM 697 O O . PRO A 1 94 ? 13.860 31.321 -5.853 1.00 93.50 94 PRO A O 1
ATOM 700 N N . VAL A 1 95 ? 12.075 30.095 -5.277 1.00 90.44 95 VAL A N 1
ATOM 701 C CA . VAL A 1 95 ? 11.039 31.012 -5.783 1.00 90.44 95 VAL A CA 1
ATOM 702 C C . VAL A 1 95 ? 10.309 31.722 -4.644 1.00 90.44 95 VAL A C 1
ATOM 704 O O . VAL A 1 95 ? 9.912 32.876 -4.788 1.00 90.44 95 VAL A O 1
ATOM 707 N N . ARG A 1 96 ? 10.136 31.054 -3.497 1.00 83.38 96 ARG A N 1
ATOM 708 C CA . ARG A 1 96 ? 9.569 31.650 -2.280 1.00 83.38 96 ARG A CA 1
ATOM 709 C C . ARG A 1 96 ? 10.444 31.303 -1.083 1.00 83.38 96 ARG A C 1
ATOM 711 O O . ARG A 1 96 ? 10.908 30.172 -0.957 1.00 83.38 96 ARG A O 1
ATOM 718 N N . SER A 1 97 ? 10.625 32.254 -0.176 1.00 63.50 97 SER A N 1
ATOM 719 C CA . SER A 1 97 ? 11.221 31.995 1.132 1.00 63.50 97 SER A CA 1
ATOM 720 C C . SER A 1 97 ? 10.243 31.186 1.987 1.00 63.50 97 SER A C 1
ATOM 722 O O . SER A 1 97 ? 9.117 31.616 2.241 1.00 63.50 97 SER A O 1
ATOM 724 N N . LEU A 1 98 ? 10.662 29.998 2.429 1.00 53.53 98 LEU A N 1
ATOM 725 C CA . LEU A 1 98 ? 9.919 29.254 3.445 1.00 53.53 98 LEU A CA 1
ATOM 726 C C . LEU A 1 98 ? 10.009 29.998 4.785 1.00 53.53 98 LEU A C 1
ATOM 728 O O . LEU A 1 98 ? 11.069 30.557 5.086 1.00 53.53 98 LEU A O 1
ATOM 732 N N . PRO A 1 99 ? 8.948 30.003 5.614 1.00 40.44 99 PRO A N 1
ATOM 733 C CA . PRO A 1 99 ? 9.075 30.475 6.982 1.00 40.44 99 PRO A CA 1
ATOM 734 C C . PRO A 1 99 ? 10.139 29.620 7.670 1.00 40.44 99 PRO A C 1
ATOM 736 O O . PRO A 1 99 ? 10.032 28.393 7.692 1.00 40.44 99 PRO A O 1
ATOM 739 N N . LEU A 1 100 ? 11.183 30.261 8.195 1.00 37.19 100 LEU A N 1
ATOM 740 C CA . LEU A 1 100 ? 12.218 29.585 8.967 1.00 37.19 100 LEU A CA 1
ATOM 741 C C . LEU A 1 100 ? 11.541 28.856 10.132 1.00 37.19 100 LEU A C 1
ATOM 743 O O . LEU A 1 100 ? 11.098 29.490 11.090 1.00 37.19 100 LEU A O 1
ATOM 747 N N . VAL A 1 101 ? 11.457 27.526 10.063 1.00 36.94 101 VAL A N 1
ATOM 748 C CA . VAL A 1 101 ? 11.057 26.715 11.214 1.00 36.94 101 VAL A CA 1
ATOM 749 C C . VAL A 1 101 ? 12.200 26.808 12.216 1.00 36.94 101 VAL A C 1
ATOM 751 O O . VAL A 1 101 ? 13.212 26.114 12.115 1.00 36.94 101 VAL A O 1
ATOM 754 N N . HIS A 1 102 ? 12.073 27.739 13.158 1.00 30.53 102 HIS A N 1
ATOM 755 C CA . HIS A 1 102 ? 13.001 27.877 14.265 1.00 30.53 102 HIS A CA 1
ATOM 756 C C . HIS A 1 102 ? 12.931 26.596 15.103 1.00 30.53 102 HIS A C 1
ATOM 758 O O . HIS A 1 102 ? 11.954 26.339 15.803 1.00 30.53 102 HIS A O 1
ATOM 764 N N . ARG A 1 103 ? 13.977 25.766 15.021 1.00 38.97 103 ARG A N 1
ATOM 765 C CA . ARG A 1 103 ? 14.198 24.675 15.972 1.00 38.97 103 ARG A CA 1
ATOM 766 C C . ARG A 1 103 ? 14.458 25.292 17.345 1.00 38.97 103 ARG A C 1
ATOM 768 O O . ARG A 1 103 ? 15.577 25.719 17.608 1.00 38.97 103 ARG A O 1
ATOM 775 N N . ARG A 1 104 ? 13.449 25.324 18.212 1.00 32.28 104 ARG A N 1
ATOM 776 C CA . ARG A 1 104 ? 13.598 25.341 19.675 1.00 32.28 104 ARG A CA 1
ATOM 777 C C . ARG A 1 104 ? 12.292 24.854 20.298 1.00 32.28 104 ARG A C 1
ATOM 779 O O . ARG A 1 104 ? 11.219 25.282 19.891 1.00 32.28 104 ARG A O 1
ATOM 786 N N . GLY A 1 105 ? 12.413 23.887 21.206 1.00 40.62 105 GLY A N 1
ATOM 787 C CA . GLY A 1 105 ? 11.283 23.194 21.815 1.00 40.62 105 GLY A CA 1
ATOM 788 C C . GLY A 1 105 ? 10.367 24.118 22.611 1.00 40.62 105 GLY A C 1
ATOM 789 O O . GLY A 1 105 ? 10.830 25.093 23.196 1.00 40.62 105 GLY A O 1
ATOM 790 N N . ALA A 1 106 ? 9.082 23.776 22.641 1.00 29.17 106 ALA A N 1
ATOM 791 C CA . ALA A 1 106 ? 8.138 24.244 23.643 1.00 29.17 106 ALA A CA 1
ATOM 792 C C . ALA A 1 106 ? 6.929 23.298 23.727 1.00 29.17 106 ALA A C 1
ATOM 794 O O . ALA A 1 106 ? 6.512 22.693 22.741 1.00 29.17 106 ALA A O 1
ATOM 795 N N . GLU A 1 107 ? 6.451 23.190 24.959 1.00 27.59 107 GLU A N 1
ATOM 796 C CA . GLU A 1 107 ? 5.345 22.431 25.536 1.00 27.59 107 GLU A CA 1
ATOM 797 C C . GLU A 1 107 ? 4.030 22.325 24.744 1.00 27.59 107 GLU A C 1
ATOM 799 O O . GLU A 1 107 ? 3.630 23.197 23.974 1.00 27.59 107 GLU A O 1
ATOM 804 N N . LEU A 1 108 ? 3.322 21.230 25.040 1.00 35.16 108 LEU A N 1
ATOM 805 C CA . LEU A 1 108 ? 1.945 20.939 24.648 1.00 35.16 108 LEU A CA 1
ATOM 806 C C . LEU A 1 108 ? 0.979 22.002 25.202 1.00 35.16 108 LEU A C 1
ATOM 808 O O . LEU A 1 108 ? 0.790 22.096 26.413 1.00 35.16 108 LEU A O 1
ATOM 812 N N . ALA A 1 109 ? 0.307 22.743 24.320 1.00 26.28 109 ALA A N 1
ATOM 813 C CA . ALA A 1 109 ? -0.877 23.528 24.672 1.00 26.28 109 ALA A CA 1
ATOM 814 C C . ALA A 1 109 ? -2.153 22.660 24.573 1.00 26.28 109 ALA A C 1
ATOM 816 O O . ALA A 1 109 ? -2.211 21.750 23.739 1.00 26.28 109 ALA A O 1
ATOM 817 N N . PRO A 1 110 ? -3.178 22.901 25.414 1.00 30.39 110 PRO A N 1
ATOM 818 C CA . PRO A 1 110 ? -4.280 21.968 25.597 1.00 30.39 110 PRO A CA 1
ATOM 819 C C . PRO A 1 110 ? -5.314 22.046 24.469 1.00 30.39 110 PRO A C 1
ATOM 821 O O . PRO A 1 110 ? -5.627 23.110 23.936 1.00 30.39 110 PRO A O 1
ATOM 824 N N . PHE A 1 111 ? -5.877 20.880 24.152 1.00 39.19 111 PHE A N 1
ATOM 825 C CA . PHE A 1 111 ? -7.000 20.694 23.239 1.00 39.19 111 PHE A CA 1
ATOM 826 C C . PHE A 1 111 ? -8.215 21.525 23.676 1.00 39.19 111 PHE A C 1
ATOM 828 O O . PHE A 1 111 ? -8.814 21.254 24.715 1.00 39.19 111 PHE A O 1
ATOM 835 N N . SER A 1 112 ? -8.649 22.469 22.840 1.00 28.62 112 SER A N 1
ATOM 836 C CA . SER A 1 112 ? -10.028 22.957 22.872 1.00 28.62 112 SER A CA 1
ATOM 837 C C . SER A 1 112 ? -10.527 23.292 21.467 1.00 28.62 112 SER A C 1
ATOM 839 O O . SER A 1 112 ? -9.965 24.131 20.769 1.00 28.62 112 SER A O 1
ATOM 841 N N . ALA A 1 113 ? -11.598 22.587 21.094 1.00 33.84 113 ALA A N 1
ATOM 842 C CA . ALA A 1 113 ? -12.561 22.882 20.036 1.00 33.84 113 ALA A CA 1
ATOM 843 C C . ALA A 1 113 ? -12.017 23.142 18.616 1.00 33.84 113 ALA A C 1
ATOM 845 O O . ALA A 1 113 ? -12.176 24.227 18.056 1.00 33.84 113 ALA A O 1
ATOM 846 N N . VAL A 1 114 ? -11.511 22.093 17.956 1.00 32.06 114 VAL A N 1
ATOM 847 C CA . VAL A 1 114 ? -11.472 22.071 16.485 1.00 32.06 114 VAL A CA 1
ATOM 848 C C . VAL A 1 114 ? -12.871 21.727 15.977 1.00 32.06 114 VAL A C 1
ATOM 850 O O . VAL A 1 114 ? -13.348 20.599 16.094 1.00 32.06 114 VAL A O 1
ATOM 853 N N . ARG A 1 115 ? -13.543 22.737 15.423 1.00 28.72 115 ARG A N 1
ATOM 854 C CA . ARG A 1 115 ? -14.773 22.601 14.641 1.00 28.72 115 ARG A CA 1
ATOM 855 C C . ARG A 1 115 ? -14.504 21.625 13.491 1.00 28.72 115 ARG A C 1
ATOM 857 O O . ARG A 1 115 ? -13.626 21.871 12.672 1.00 28.72 115 ARG A O 1
ATOM 864 N N . MET A 1 116 ? -15.238 20.514 13.479 1.00 31.77 116 MET A N 1
ATOM 865 C CA . MET A 1 116 ? -15.106 19.399 12.540 1.00 31.77 116 MET A CA 1
ATOM 866 C C . MET A 1 116 ? -15.419 19.875 11.110 1.00 31.77 116 MET A C 1
ATOM 868 O O . MET A 1 116 ? -16.572 19.895 10.684 1.00 31.77 116 MET A O 1
ATOM 872 N N . LEU A 1 117 ? -14.396 20.338 10.391 1.00 35.28 117 LEU A N 1
ATOM 873 C CA . LEU A 1 117 ? -14.449 20.525 8.944 1.00 35.28 117 LEU A CA 1
ATOM 874 C C . LEU A 1 117 ? -14.378 19.131 8.311 1.00 35.28 117 LEU A C 1
ATOM 876 O O . LEU A 1 117 ? -13.529 18.326 8.691 1.00 35.28 117 LEU A O 1
ATOM 880 N N . LEU A 1 118 ? -15.299 18.828 7.395 1.00 31.73 118 LEU A N 1
ATOM 881 C CA . LEU A 1 118 ? -15.256 17.586 6.622 1.00 31.73 118 LEU A CA 1
ATOM 882 C C . LEU A 1 118 ? -13.906 17.518 5.878 1.00 31.73 118 LEU A C 1
ATOM 884 O O . LEU A 1 118 ? -13.540 18.514 5.248 1.00 31.73 118 LEU A O 1
ATOM 888 N N . PRO A 1 119 ? -13.160 16.403 5.967 1.00 34.88 119 PRO A N 1
ATOM 889 C CA . PRO A 1 119 ? -11.848 16.294 5.338 1.00 34.88 119 PRO A CA 1
ATOM 890 C C . PRO A 1 119 ? -11.956 16.366 3.808 1.00 34.88 119 PRO A C 1
ATOM 892 O O . PRO A 1 119 ? -12.945 15.920 3.215 1.00 34.88 119 PRO A O 1
ATOM 895 N N . ALA A 1 120 ? -10.958 16.980 3.173 1.00 38.44 120 ALA A N 1
ATOM 896 C CA . ALA A 1 120 ? -10.942 17.192 1.729 1.00 38.44 120 ALA A CA 1
ATOM 897 C C . ALA A 1 120 ? -10.603 15.880 0.999 1.00 38.44 120 ALA A C 1
ATOM 899 O O . ALA A 1 120 ? -9.975 14.985 1.559 1.00 38.44 120 ALA A O 1
ATOM 900 N N . LYS A 1 121 ? -10.969 15.765 -0.286 1.00 36.31 121 LYS A N 1
ATOM 901 C CA . LYS A 1 121 ? -10.710 14.574 -1.129 1.00 36.31 121 LYS A CA 1
ATOM 902 C C . LYS A 1 121 ? -9.220 14.167 -1.188 1.00 36.31 121 LYS A C 1
ATOM 904 O O . LYS A 1 121 ? -8.910 13.044 -1.546 1.00 36.31 121 LYS A O 1
ATOM 909 N N . THR A 1 122 ? -8.307 15.064 -0.822 1.00 46.66 122 THR A N 1
ATOM 910 C CA . THR A 1 122 ? -6.848 14.868 -0.783 1.00 46.66 122 THR A CA 1
ATOM 911 C C . THR A 1 122 ? -6.330 14.211 0.498 1.00 46.66 122 THR A C 1
ATOM 913 O O . THR A 1 122 ? -5.172 13.806 0.538 1.00 46.66 122 THR A O 1
ATOM 916 N N . ASP A 1 123 ? -7.161 14.083 1.536 1.00 61.06 123 ASP A N 1
ATOM 917 C CA . ASP A 1 123 ? -6.806 13.371 2.771 1.00 61.06 123 ASP A CA 1
ATOM 918 C C . ASP A 1 123 ? -6.893 11.843 2.591 1.00 61.06 123 ASP A C 1
ATOM 920 O O . ASP A 1 123 ? -6.415 11.082 3.428 1.00 61.06 123 ASP A O 1
ATOM 924 N N . PHE A 1 124 ? -7.469 11.391 1.479 1.00 72.88 124 PHE A N 1
ATOM 925 C CA . PHE A 1 124 ? -7.809 10.003 1.209 1.00 72.88 124 PHE A CA 1
ATOM 926 C C . PHE A 1 124 ? -7.447 9.670 -0.244 1.00 72.88 124 PHE A C 1
ATOM 928 O O . PHE A 1 124 ? -8.265 9.878 -1.144 1.00 72.88 124 PHE A O 1
ATOM 935 N N . PRO A 1 125 ? -6.188 9.265 -0.502 1.00 75.50 125 PRO A N 1
ATOM 936 C CA . PRO A 1 125 ? -5.657 9.179 -1.853 1.00 75.50 125 PRO A CA 1
ATOM 937 C C . PRO A 1 125 ? -6.066 7.915 -2.612 1.00 75.50 125 PRO A C 1
ATOM 939 O O . PRO A 1 125 ? -5.640 7.781 -3.758 1.00 75.50 125 PRO A O 1
ATOM 942 N N . SER A 1 126 ? -6.839 7.000 -2.017 1.00 79.50 126 SER A N 1
ATOM 943 C CA . SER A 1 126 ? -7.271 5.778 -2.703 1.00 79.50 126 SER A CA 1
ATOM 944 C C . SER A 1 126 ? -8.030 6.068 -4.004 1.00 79.50 126 SER A C 1
ATOM 946 O O . SER A 1 126 ? -8.712 7.089 -4.143 1.00 79.50 126 SER A O 1
ATOM 948 N N . GLN A 1 127 ? -7.930 5.151 -4.969 1.00 74.31 127 GLN A N 1
ATOM 949 C CA . GLN A 1 127 ? -8.525 5.323 -6.298 1.00 74.31 127 GLN A CA 1
ATOM 950 C C . GLN A 1 127 ? -10.048 5.504 -6.235 1.00 74.31 127 GLN A C 1
ATOM 952 O O . GLN A 1 127 ? -10.623 6.303 -6.976 1.00 74.31 127 GLN A O 1
ATOM 957 N N . GLU A 1 128 ? -10.706 4.773 -5.331 1.00 75.94 128 GLU A N 1
ATOM 958 C CA . GLU A 1 128 ? -12.162 4.621 -5.307 1.00 75.94 128 GLU A CA 1
ATOM 959 C C . GLU A 1 128 ? -12.766 4.829 -3.912 1.00 75.94 128 GLU A C 1
ATOM 961 O O . GLU A 1 128 ? -13.855 4.331 -3.609 1.00 75.94 128 GLU A O 1
ATOM 966 N N . ALA A 1 129 ? -12.091 5.621 -3.072 1.00 79.25 129 ALA A N 1
ATOM 967 C CA . ALA A 1 129 ? -12.493 5.917 -1.694 1.00 79.25 129 ALA A CA 1
ATOM 968 C C . ALA A 1 129 ? -12.522 4.673 -0.775 1.00 79.25 129 ALA A C 1
ATOM 970 O O . ALA A 1 129 ? -13.304 4.617 0.184 1.00 79.25 129 ALA A O 1
ATOM 971 N N . GLN A 1 130 ? -11.681 3.667 -1.050 1.00 83.62 130 GLN A N 1
ATOM 972 C CA . GLN A 1 130 ? -11.535 2.490 -0.187 1.00 83.62 130 GLN A CA 1
ATOM 973 C C . GLN A 1 130 ? -11.037 2.885 1.210 1.00 83.62 130 GLN A C 1
ATOM 975 O O . GLN A 1 130 ? -11.568 2.417 2.216 1.00 83.62 130 GLN A O 1
ATOM 980 N N . ASP A 1 131 ? -10.068 3.792 1.288 1.00 86.06 131 ASP A N 1
ATOM 981 C CA . ASP A 1 131 ? -9.561 4.346 2.547 1.00 86.06 131 ASP A CA 1
ATOM 982 C C . ASP A 1 131 ? -10.660 5.030 3.381 1.00 86.06 131 ASP A C 1
ATOM 984 O O . ASP A 1 131 ? -10.811 4.724 4.563 1.00 86.06 131 ASP A O 1
ATOM 988 N N . LEU A 1 132 ? -11.488 5.882 2.772 1.00 83.19 132 LEU A N 1
ATOM 989 C CA . LEU A 1 132 ? -12.651 6.509 3.404 1.00 83.19 132 LEU A CA 1
ATOM 990 C C . LEU A 1 132 ? -13.636 5.466 3.926 1.00 83.19 132 LEU A C 1
ATOM 992 O O . LEU A 1 132 ? -14.123 5.582 5.049 1.00 83.19 132 LEU A O 1
ATOM 996 N N . CYS A 1 133 ? -13.920 4.433 3.132 1.00 81.81 133 CYS A N 1
ATOM 997 C CA . CYS A 1 133 ? -14.781 3.331 3.544 1.00 81.81 133 CYS A CA 1
ATOM 998 C C . CYS A 1 133 ? -14.242 2.635 4.802 1.00 81.81 133 CYS A C 1
ATOM 1000 O O . CYS A 1 133 ? -14.951 2.494 5.804 1.00 81.81 133 CYS A O 1
ATOM 1002 N N . VAL A 1 134 ? -12.969 2.247 4.772 1.00 87.38 134 VAL A N 1
ATOM 1003 C CA . VAL A 1 134 ? -12.292 1.586 5.890 1.00 87.38 134 VAL A CA 1
ATOM 1004 C C . VAL A 1 134 ? -12.312 2.480 7.130 1.00 87.38 134 VAL A C 1
ATOM 1006 O O . VAL A 1 134 ? -12.682 2.037 8.217 1.00 87.38 134 VAL A O 1
ATOM 1009 N N . ILE A 1 135 ? -11.992 3.759 6.973 1.00 87.56 135 ILE A N 1
ATOM 1010 C CA . ILE A 1 135 ? -11.849 4.697 8.085 1.00 87.56 135 ILE A CA 1
ATOM 1011 C C . ILE A 1 135 ? -13.209 5.083 8.671 1.00 87.56 135 ILE A C 1
ATOM 1013 O O . ILE A 1 135 ? -13.432 4.904 9.867 1.00 87.56 135 ILE A O 1
ATOM 1017 N N . GLU A 1 136 ? -14.143 5.578 7.865 1.00 83.12 136 GLU A N 1
ATOM 1018 C CA . GLU A 1 136 ? -15.412 6.139 8.352 1.00 83.12 136 GLU A CA 1
ATOM 1019 C C . GLU A 1 136 ? -16.469 5.071 8.625 1.00 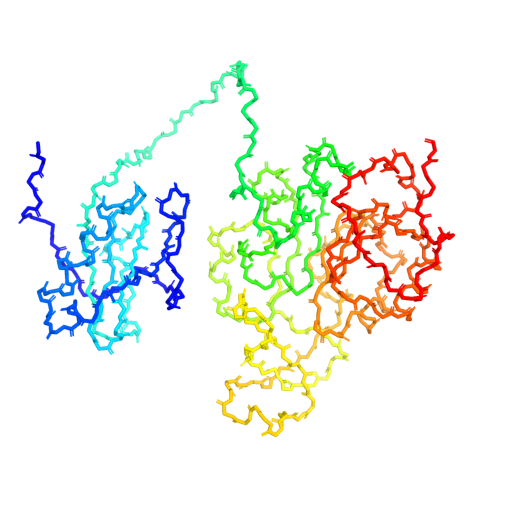83.12 136 GLU A C 1
ATOM 1021 O O . GLU A 1 136 ? -17.278 5.175 9.556 1.00 83.12 136 GLU A O 1
ATOM 1026 N N . HIS A 1 137 ? -16.506 4.032 7.797 1.00 78.56 137 HIS A N 1
ATOM 1027 C CA . HIS A 1 137 ? -17.616 3.092 7.803 1.00 78.56 137 HIS A CA 1
ATOM 1028 C C . HIS A 1 137 ? -17.293 1.803 8.537 1.00 78.56 137 HIS A C 1
ATOM 1030 O O . HIS A 1 137 ? -18.167 1.320 9.264 1.00 78.56 137 HIS A O 1
ATOM 1036 N N . VAL A 1 138 ? -16.063 1.308 8.407 1.00 83.62 138 VAL A N 1
ATOM 1037 C CA . VAL A 1 138 ? -15.640 0.053 9.028 1.00 83.62 138 VAL A CA 1
ATOM 1038 C C . VAL A 1 138 ? -15.085 0.299 10.432 1.00 83.62 138 VAL A C 1
ATOM 1040 O O . VAL A 1 138 ? -15.647 -0.182 11.413 1.00 83.62 138 VAL A O 1
ATOM 1043 N N . PHE A 1 139 ? -14.047 1.127 10.551 1.00 86.38 139 PHE A N 1
ATOM 1044 C CA . PHE A 1 139 ? -13.338 1.348 11.813 1.00 86.38 139 PHE A CA 1
ATOM 1045 C C . PHE A 1 139 ? -13.788 2.581 12.600 1.00 86.38 139 PHE A C 1
ATOM 1047 O O . PHE A 1 139 ? -13.273 2.822 13.688 1.00 86.38 139 PHE A O 1
ATOM 1054 N N . LYS A 1 140 ? -14.747 3.366 12.094 1.00 85.81 140 LYS A N 1
ATOM 1055 C CA . LYS A 1 140 ? -15.309 4.541 12.794 1.00 85.81 140 LYS A CA 1
ATOM 1056 C C . LYS A 1 140 ? -14.229 5.492 13.323 1.00 85.81 140 LYS A C 1
ATOM 1058 O O . LYS A 1 140 ? -14.286 5.933 14.469 1.00 85.81 140 LYS A O 1
ATOM 1063 N N . ARG A 1 141 ? -13.241 5.795 12.477 1.00 84.50 141 ARG A N 1
ATOM 1064 C CA . ARG A 1 141 ? -12.104 6.680 12.765 1.00 84.50 141 ARG A CA 1
ATOM 1065 C C . ARG A 1 141 ? -11.212 6.177 13.908 1.00 84.50 141 ARG A C 1
ATOM 1067 O O . ARG A 1 141 ? -10.548 6.976 14.569 1.00 84.50 141 ARG A O 1
ATOM 1074 N N . MET A 1 142 ? -11.182 4.860 14.138 1.00 88.31 142 MET A N 1
ATOM 1075 C CA . MET A 1 142 ? -10.245 4.219 15.063 1.00 88.31 142 MET A CA 1
ATOM 1076 C C . MET A 1 142 ? -8.810 4.654 14.763 1.00 88.31 142 MET A C 1
ATOM 1078 O O . MET A 1 142 ? -8.377 4.711 13.611 1.00 88.31 142 MET A O 1
ATOM 1082 N N . THR A 1 143 ? -8.056 4.909 15.827 1.00 91.44 143 THR A N 1
ATOM 1083 C CA . THR A 1 143 ? -6.620 5.176 15.762 1.00 91.44 143 THR A CA 1
ATOM 1084 C C . THR A 1 143 ? -5.840 3.996 16.327 1.00 91.44 143 THR A C 1
ATOM 1086 O O . THR A 1 143 ? -6.388 3.196 17.087 1.00 91.44 143 THR A O 1
ATOM 1089 N N . ARG A 1 144 ? -4.547 3.906 15.990 1.00 89.62 144 ARG A N 1
ATOM 1090 C CA . ARG A 1 144 ? -3.619 2.897 16.541 1.00 89.62 144 ARG A CA 1
ATOM 1091 C C . ARG A 1 144 ? -3.967 1.440 16.202 1.00 89.62 144 ARG A C 1
ATOM 1093 O O . ARG A 1 144 ? -3.654 0.548 16.989 1.00 89.62 144 ARG A O 1
ATOM 1100 N N . GLY A 1 145 ? -4.593 1.200 15.051 1.00 95.75 145 GLY A N 1
ATOM 1101 C CA . GLY A 1 145 ? -4.708 -0.146 14.484 1.00 95.75 145 GLY A CA 1
ATOM 1102 C C . GLY A 1 145 ? -3.413 -0.604 13.807 1.00 95.75 145 GLY A C 1
ATOM 1103 O O . GLY A 1 145 ? -2.417 0.130 13.774 1.00 95.75 145 GLY A O 1
ATOM 1104 N N . TYR A 1 146 ? -3.437 -1.815 13.255 1.00 98.44 146 TYR A N 1
ATOM 1105 C CA . TYR A 1 146 ? -2.363 -2.361 12.432 1.00 98.44 146 TYR A CA 1
ATOM 1106 C C . TYR A 1 146 ? -2.842 -2.676 11.013 1.00 98.44 146 TYR A C 1
ATOM 1108 O O . TYR A 1 146 ? -3.803 -3.430 10.835 1.00 98.44 146 TYR A O 1
ATOM 1116 N N . TYR A 1 147 ? -2.143 -2.152 10.003 1.00 98.69 147 TYR A N 1
ATOM 1117 C CA . TYR A 1 147 ? -2.408 -2.472 8.600 1.00 98.69 147 TYR A CA 1
ATOM 1118 C C . TYR A 1 147 ? -1.270 -3.262 7.947 1.00 98.69 147 TYR A C 1
ATOM 1120 O O . TYR A 1 147 ? -0.099 -3.153 8.314 1.00 98.69 147 TYR A O 1
ATOM 1128 N N . LEU A 1 148 ? -1.631 -4.052 6.943 1.00 98.69 148 LEU A N 1
ATOM 1129 C CA . LEU A 1 148 ? -0.706 -4.740 6.053 1.00 98.69 148 LEU A CA 1
ATOM 1130 C C . LEU A 1 148 ? -1.054 -4.361 4.612 1.00 98.69 148 LEU A C 1
ATOM 1132 O O . LEU A 1 148 ? -2.175 -4.594 4.173 1.00 98.69 148 LEU A O 1
ATOM 1136 N N . ASP A 1 149 ? -0.104 -3.779 3.893 1.00 98.38 149 ASP A N 1
ATOM 1137 C CA . ASP A 1 149 ? -0.270 -3.382 2.495 1.00 98.38 149 ASP A CA 1
ATOM 1138 C C . ASP A 1 149 ? 0.633 -4.251 1.612 1.00 98.38 149 ASP A C 1
ATOM 1140 O O . ASP A 1 149 ? 1.861 -4.222 1.751 1.00 98.38 149 ASP A O 1
ATOM 1144 N N . ILE A 1 150 ? 0.032 -5.106 0.786 1.00 97.38 150 ILE A N 1
ATOM 1145 C CA . ILE A 1 150 ? 0.727 -6.095 -0.040 1.00 97.38 150 ILE A CA 1
ATOM 1146 C C . ILE A 1 150 ? 0.578 -5.684 -1.503 1.00 97.38 150 ILE A C 1
ATOM 1148 O O . ILE A 1 150 ? -0.529 -5.753 -2.029 1.00 97.38 150 ILE A O 1
ATOM 1152 N N . GLY A 1 151 ? 1.701 -5.310 -2.126 1.00 93.25 151 GLY A N 1
ATOM 1153 C CA . GLY A 1 151 ? 1.705 -4.595 -3.404 1.00 93.25 151 GLY A CA 1
ATOM 1154 C C . GLY A 1 151 ? 1.344 -3.130 -3.207 1.00 93.25 151 GLY A C 1
ATOM 1155 O O . GLY A 1 151 ? 0.444 -2.595 -3.840 1.00 93.25 151 GLY A O 1
ATOM 1156 N N . ALA A 1 152 ? 2.028 -2.499 -2.252 1.00 92.75 152 ALA A N 1
ATOM 1157 C CA . ALA A 1 152 ? 1.670 -1.171 -1.771 1.00 92.75 152 ALA A CA 1
ATOM 1158 C C . ALA A 1 152 ? 1.916 -0.053 -2.806 1.00 92.75 152 ALA A C 1
ATOM 1160 O O . ALA A 1 152 ? 1.373 1.041 -2.654 1.00 92.75 152 ALA A O 1
ATOM 1161 N N . ASN A 1 153 ? 2.724 -0.316 -3.843 1.00 90.25 153 ASN A N 1
ATOM 1162 C CA . ASN A 1 153 ? 3.015 0.580 -4.960 1.00 90.25 153 ASN A CA 1
ATOM 1163 C C . ASN A 1 153 ? 3.474 1.971 -4.469 1.00 90.25 153 ASN A C 1
ATOM 1165 O O . ASN A 1 153 ? 4.202 2.076 -3.472 1.00 90.25 153 ASN A O 1
ATOM 1169 N N . ALA A 1 154 ? 3.107 3.049 -5.160 1.00 85.44 154 ALA A N 1
ATOM 1170 C CA . ALA A 1 154 ? 3.479 4.407 -4.799 1.00 85.44 154 ALA A CA 1
ATOM 1171 C C . ALA A 1 154 ? 3.081 4.744 -3.342 1.00 85.44 154 ALA A C 1
ATOM 1173 O O . ALA A 1 154 ? 1.963 4.480 -2.906 1.00 85.44 154 ALA A O 1
ATOM 1174 N N . PRO A 1 155 ? 3.955 5.415 -2.570 1.00 84.00 155 PRO A N 1
ATOM 1175 C CA . PRO A 1 155 ? 3.786 5.540 -1.120 1.00 84.00 155 PRO A CA 1
ATOM 1176 C C . PRO A 1 155 ? 2.588 6.395 -0.682 1.00 84.00 155 PRO A C 1
ATOM 1178 O O . PRO A 1 155 ? 2.154 6.293 0.462 1.00 84.00 155 PRO A O 1
ATOM 1181 N N . VAL A 1 156 ? 2.067 7.260 -1.556 1.00 83.44 156 VAL A N 1
ATOM 1182 C CA . VAL A 1 156 ? 0.942 8.161 -1.247 1.00 83.44 156 VAL A CA 1
ATOM 1183 C C . VAL A 1 156 ? -0.175 7.996 -2.264 1.00 83.44 156 VAL A C 1
ATOM 1185 O O . VAL A 1 156 ? -1.328 7.815 -1.895 1.00 83.44 156 VAL A O 1
ATOM 1188 N N . PHE A 1 157 ? 0.167 8.090 -3.545 1.00 79.81 157 PHE A N 1
ATOM 1189 C CA . PHE A 1 157 ? -0.797 8.089 -4.635 1.00 79.81 157 PHE A CA 1
ATOM 1190 C C . PHE A 1 157 ? -1.513 6.738 -4.746 1.00 79.81 157 PHE A C 1
ATOM 1192 O O . PHE A 1 157 ? -0.852 5.708 -4.735 1.00 79.81 157 PHE A O 1
ATOM 1199 N N . LEU A 1 158 ? -2.849 6.759 -4.825 1.00 81.81 158 LEU A N 1
ATOM 1200 C CA . LEU A 1 158 ? -3.722 5.575 -4.885 1.00 81.81 158 LEU A CA 1
ATOM 1201 C C . LEU A 1 158 ? -3.614 4.618 -3.686 1.00 81.81 158 LEU A C 1
ATOM 1203 O O . LEU A 1 158 ? -4.218 3.550 -3.694 1.00 81.81 158 LEU A O 1
ATOM 1207 N N . SER A 1 159 ? -2.920 5.009 -2.615 1.00 89.19 159 SER A N 1
ATOM 1208 C CA . SER A 1 159 ? -2.708 4.130 -1.469 1.00 89.19 159 SER A CA 1
ATOM 1209 C C . SER A 1 159 ? -3.947 4.035 -0.578 1.00 89.19 159 SER A C 1
ATOM 1211 O O . SER A 1 159 ? -4.388 5.011 0.034 1.00 89.19 159 SER A O 1
ATOM 1213 N N . ASN A 1 160 ? -4.434 2.809 -0.395 1.00 92.44 160 ASN A N 1
ATOM 1214 C CA . ASN A 1 160 ? -5.522 2.487 0.531 1.00 92.44 160 ASN A CA 1
ATOM 1215 C C . ASN A 1 160 ? -5.139 2.645 2.012 1.00 92.44 160 ASN A C 1
ATOM 1217 O O . ASN A 1 160 ? -6.004 2.619 2.889 1.00 92.44 160 ASN A O 1
ATOM 1221 N N . THR A 1 161 ? -3.845 2.764 2.314 1.00 96.62 161 THR A N 1
ATOM 1222 C CA . THR A 1 161 ? -3.318 2.759 3.685 1.00 96.62 161 THR A CA 1
ATOM 1223 C C . THR A 1 161 ? -2.589 4.053 4.050 1.00 96.62 161 THR A C 1
ATOM 1225 O O . THR A 1 161 ? -2.097 4.182 5.180 1.00 96.62 161 THR A O 1
ATOM 1228 N N . TYR A 1 162 ? -2.529 5.037 3.139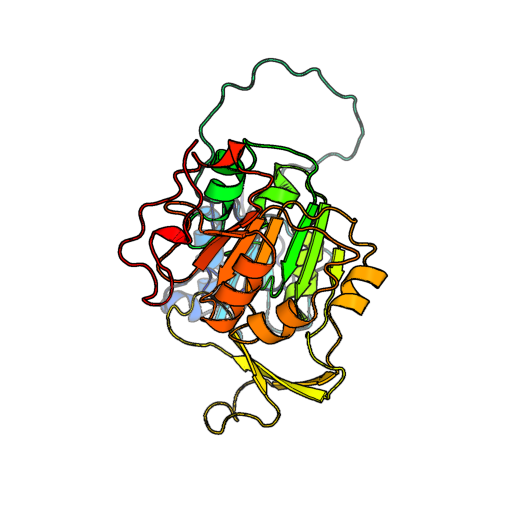 1.00 95.50 162 TYR A N 1
ATOM 1229 C CA . TYR A 1 162 ? -1.851 6.310 3.389 1.00 95.50 162 TYR A CA 1
ATOM 1230 C C . TYR A 1 162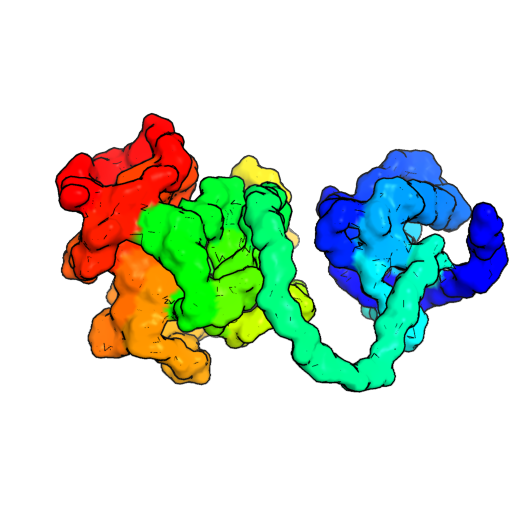 ? -2.395 7.020 4.632 1.00 95.50 162 TYR A C 1
ATOM 1232 O O . TYR A 1 162 ? -1.672 7.297 5.595 1.00 95.50 162 TYR A O 1
ATOM 1240 N N . ALA A 1 163 ? -3.708 7.254 4.620 1.00 91.62 163 ALA A N 1
ATOM 1241 C CA . ALA A 1 163 ? -4.412 7.967 5.674 1.00 91.62 163 ALA A CA 1
ATOM 1242 C C . ALA A 1 163 ? -4.327 7.234 7.023 1.00 91.62 163 ALA A C 1
ATOM 1244 O O . ALA A 1 163 ? -4.078 7.871 8.047 1.00 91.62 163 ALA A O 1
ATOM 1245 N N . LEU A 1 164 ? -4.457 5.900 7.037 1.00 95.62 164 LEU A N 1
ATOM 1246 C CA . LEU A 1 164 ? -4.382 5.090 8.263 1.00 95.62 164 LEU A CA 1
ATOM 1247 C C . LEU A 1 164 ? -3.079 5.348 9.039 1.00 95.62 164 LEU A C 1
ATOM 1249 O O . LEU A 1 164 ? -3.099 5.636 10.235 1.00 95.62 164 LEU A O 1
ATOM 1253 N N . ASP A 1 165 ? -1.953 5.315 8.338 1.00 95.44 165 ASP A N 1
ATOM 1254 C CA . ASP A 1 165 ? -0.612 5.549 8.885 1.00 95.44 165 ASP A CA 1
ATOM 1255 C C . ASP A 1 165 ? -0.397 7.001 9.333 1.00 95.44 165 ASP A C 1
ATOM 1257 O O . ASP A 1 165 ? 0.015 7.258 10.462 1.00 95.44 165 ASP A O 1
ATOM 1261 N N . ARG A 1 166 ? -0.690 7.971 8.453 1.00 90.62 166 ARG A N 1
ATOM 1262 C CA . ARG A 1 166 ? -0.258 9.364 8.641 1.00 90.62 166 ARG A CA 1
ATOM 1263 C C . ARG A 1 166 ? -1.251 10.217 9.406 1.00 90.62 166 ARG A C 1
ATOM 1265 O O . ARG A 1 166 ? -0.838 11.177 10.051 1.00 90.62 166 ARG A O 1
ATOM 1272 N N . GLN A 1 167 ? -2.534 9.879 9.345 1.00 88.94 167 GLN A N 1
ATOM 1273 C CA . GLN A 1 167 ? -3.605 10.667 9.956 1.00 88.94 167 GLN A CA 1
ATOM 1274 C C . GLN A 1 167 ? -4.232 9.957 11.155 1.00 88.94 167 GLN A C 1
ATOM 1276 O O . GLN A 1 167 ? -4.632 10.620 12.108 1.00 88.94 167 GLN A O 1
ATOM 1281 N N . TYR A 1 168 ? -4.281 8.620 11.142 1.00 88.44 168 TYR A N 1
ATOM 1282 C CA . TYR A 1 168 ? -4.898 7.830 12.216 1.00 88.44 168 TYR A CA 1
ATOM 1283 C C . TYR A 1 168 ? -3.877 7.107 13.104 1.00 88.44 168 TYR A C 1
ATOM 1285 O O . TYR A 1 168 ? -4.266 6.393 14.033 1.00 88.44 168 TYR A O 1
ATOM 1293 N N . ASN A 1 169 ? -2.578 7.335 12.882 1.00 91.12 169 ASN A N 1
ATOM 1294 C CA . ASN A 1 169 ? -1.490 6.806 13.708 1.00 91.12 169 ASN A CA 1
ATOM 1295 C C . ASN A 1 169 ? -1.530 5.271 13.822 1.00 91.12 169 ASN A C 1
ATOM 1297 O O . ASN A 1 169 ? -1.335 4.711 14.904 1.00 91.12 169 ASN A O 1
ATOM 1301 N N . TRP A 1 170 ? -1.876 4.596 12.727 1.00 97.50 170 TRP A N 1
ATOM 1302 C CA . TRP A 1 170 ? -1.773 3.146 12.635 1.00 97.50 170 TRP A CA 1
ATOM 1303 C C . TRP A 1 170 ? -0.323 2.741 12.394 1.00 97.50 170 TRP A C 1
ATOM 1305 O O . TRP A 1 170 ? 0.402 3.398 11.649 1.00 97.50 170 TRP A O 1
ATOM 1315 N N . SER A 1 171 ? 0.074 1.621 12.986 1.00 97.75 171 SER A N 1
ATOM 1316 C CA . SER A 1 171 ? 1.323 0.954 12.622 1.00 97.75 171 SER A CA 1
ATOM 1317 C C . SER A 1 171 ? 1.078 0.060 11.410 1.00 97.75 171 SER A C 1
ATOM 1319 O O . SER A 1 171 ? -0.028 -0.447 11.227 1.00 97.75 171 SER A O 1
ATOM 1321 N N . GLY A 1 172 ? 2.096 -0.197 10.595 1.00 97.94 172 GLY A N 1
ATOM 1322 C CA . GLY A 1 172 ? 1.904 -1.121 9.485 1.00 97.94 172 GLY A CA 1
ATOM 1323 C C . GLY A 1 172 ? 3.169 -1.611 8.811 1.00 97.94 172 GLY A C 1
ATOM 1324 O O . GLY A 1 172 ? 4.279 -1.141 9.084 1.00 97.94 172 GLY A O 1
ATOM 1325 N N . LEU A 1 173 ? 2.954 -2.580 7.927 1.00 98.69 173 LEU A N 1
ATOM 1326 C CA . 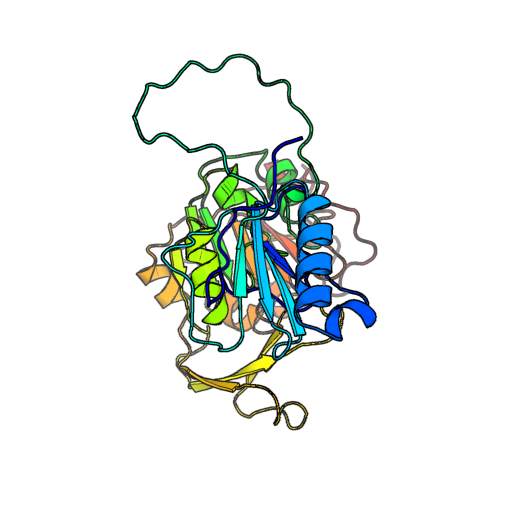LEU A 1 173 ? 3.945 -3.149 7.023 1.00 98.69 173 LEU A CA 1
ATOM 1327 C C . LEU A 1 173 ? 3.484 -2.915 5.583 1.00 98.69 173 LEU A C 1
ATOM 1329 O O . LEU A 1 173 ? 2.404 -3.371 5.215 1.00 98.69 173 LEU A O 1
ATOM 1333 N N . CYS A 1 174 ? 4.328 -2.273 4.779 1.00 98.50 174 CYS A N 1
ATOM 1334 C CA . CYS A 1 174 ? 4.156 -2.180 3.331 1.00 98.50 174 CYS A CA 1
ATOM 1335 C C . CYS A 1 174 ? 5.147 -3.123 2.646 1.00 98.50 174 CYS A C 1
ATOM 1337 O O . CYS A 1 174 ? 6.339 -3.105 2.964 1.00 98.50 174 CYS A O 1
ATOM 1339 N N . ILE A 1 175 ? 4.665 -3.948 1.720 1.00 97.56 175 ILE A N 1
ATOM 1340 C CA . ILE A 1 175 ? 5.484 -4.840 0.898 1.00 97.56 175 ILE A CA 1
ATOM 1341 C C . ILE A 1 175 ? 5.456 -4.304 -0.529 1.00 97.56 175 ILE A C 1
ATOM 1343 O O . ILE A 1 175 ? 4.414 -4.356 -1.181 1.00 97.56 175 ILE A O 1
ATOM 1347 N N . GLU A 1 176 ? 6.597 -3.794 -0.985 1.00 93.19 176 GLU A N 1
ATOM 1348 C CA . GLU A 1 176 ? 6.740 -3.162 -2.297 1.00 93.19 176 GLU A CA 1
ATOM 1349 C C . GLU A 1 176 ? 8.147 -3.426 -2.864 1.00 93.19 176 GLU A C 1
ATOM 1351 O O . GLU A 1 176 ? 9.122 -2.896 -2.323 1.00 93.19 176 GLU A O 1
ATOM 1356 N N . PRO A 1 177 ? 8.300 -4.270 -3.902 1.00 90.19 177 PRO A N 1
ATOM 1357 C CA . PRO A 1 177 ? 9.610 -4.622 -4.449 1.00 90.19 177 PRO A CA 1
ATOM 1358 C C . PRO A 1 177 ? 10.334 -3.468 -5.160 1.00 90.19 177 PRO A C 1
ATOM 1360 O O . PRO A 1 177 ? 11.566 -3.490 -5.213 1.00 90.19 177 PRO A O 1
ATOM 1363 N N . GLN A 1 178 ? 9.623 -2.492 -5.727 1.00 85.06 178 GLN A N 1
ATOM 1364 C CA . GLN A 1 178 ? 10.181 -1.413 -6.538 1.00 85.06 178 GLN A CA 1
ATOM 1365 C C . GLN A 1 178 ? 11.097 -0.500 -5.709 1.00 85.06 178 GLN A C 1
ATOM 1367 O O . GLN A 1 178 ? 10.675 0.230 -4.810 1.00 85.06 178 GLN A O 1
ATOM 1372 N N . GLU A 1 179 ? 12.386 -0.480 -6.050 1.00 82.56 179 GLU A N 1
ATOM 1373 C CA . GLU A 1 179 ? 13.373 0.315 -5.310 1.00 82.56 179 GLU A CA 1
ATOM 1374 C C . GLU A 1 179 ? 13.197 1.822 -5.471 1.00 82.56 179 GLU A C 1
ATOM 1376 O O . GLU A 1 179 ? 13.476 2.569 -4.532 1.00 82.56 179 GLU A O 1
ATOM 1381 N N . SER A 1 180 ? 12.668 2.277 -6.609 1.00 79.94 180 SER A N 1
ATOM 1382 C CA . SER A 1 180 ? 12.423 3.702 -6.848 1.00 79.94 180 SER A CA 1
ATOM 1383 C C . SER A 1 180 ? 11.409 4.309 -5.872 1.00 79.94 180 SER A C 1
ATOM 1385 O O . SER A 1 180 ? 11.445 5.518 -5.645 1.00 79.94 180 SER A O 1
ATOM 1387 N N . TYR A 1 181 ? 10.546 3.501 -5.243 1.00 82.50 181 TYR A N 1
ATOM 1388 C CA . TYR A 1 181 ? 9.596 3.988 -4.240 1.00 82.50 181 TYR A CA 1
ATOM 1389 C C . TYR A 1 181 ? 10.182 4.098 -2.829 1.00 82.50 181 TYR A C 1
ATOM 1391 O O . TYR A 1 181 ? 9.615 4.820 -2.005 1.00 82.50 181 TYR A O 1
ATOM 1399 N N . ALA A 1 182 ? 11.332 3.476 -2.543 1.00 80.44 182 ALA A N 1
ATOM 1400 C CA . ALA A 1 182 ? 11.903 3.401 -1.194 1.00 80.44 182 ALA A CA 1
ATOM 1401 C C . ALA A 1 182 ? 12.065 4.773 -0.530 1.00 80.44 182 ALA A C 1
ATOM 1403 O O . ALA A 1 182 ? 11.634 4.986 0.605 1.00 80.44 182 ALA A O 1
ATOM 1404 N N . GLN A 1 183 ? 12.633 5.729 -1.266 1.00 75.06 183 GLN A N 1
ATOM 1405 C CA . GLN A 1 183 ? 12.854 7.078 -0.758 1.00 75.06 183 GLN A CA 1
ATOM 1406 C C . GLN A 1 183 ? 11.533 7.794 -0.457 1.00 75.06 183 GLN A C 1
ATOM 1408 O O . GLN A 1 183 ? 11.411 8.472 0.564 1.00 75.06 183 GLN A O 1
ATOM 1413 N N . GLY A 1 184 ? 10.522 7.603 -1.306 1.00 77.62 184 GLY A N 1
ATOM 1414 C CA . GLY A 1 184 ? 9.197 8.167 -1.086 1.00 77.62 184 GLY A CA 1
ATOM 1415 C C . GLY A 1 184 ? 8.522 7.585 0.160 1.00 77.62 184 GLY A C 1
ATOM 1416 O O . GLY A 1 184 ? 7.929 8.338 0.934 1.00 77.62 184 GLY A O 1
ATOM 1417 N N . TYR A 1 185 ? 8.667 6.281 0.417 1.00 83.81 185 TYR A N 1
ATOM 1418 C CA . TYR A 1 185 ? 8.204 5.658 1.663 1.00 83.81 185 TYR A CA 1
ATOM 1419 C C . TYR A 1 185 ? 8.887 6.272 2.889 1.00 83.81 185 TYR A C 1
ATOM 1421 O O . TYR A 1 185 ? 8.193 6.699 3.808 1.00 83.81 185 TYR A O 1
ATOM 1429 N N . LEU A 1 186 ? 10.218 6.405 2.881 1.00 79.06 186 LEU A N 1
ATOM 1430 C CA . LEU A 1 186 ? 10.966 7.017 3.991 1.00 79.06 186 LEU A CA 1
ATOM 1431 C C . LEU A 1 186 ? 10.528 8.460 4.284 1.00 79.06 186 LEU A C 1
ATOM 1433 O O . LEU A 1 186 ? 10.559 8.899 5.432 1.00 79.06 186 LEU A O 1
ATOM 1437 N N . GLN A 1 187 ? 10.135 9.207 3.253 1.00 76.19 187 GLN A N 1
ATOM 1438 C CA . GLN A 1 187 ? 9.743 10.612 3.380 1.00 76.19 187 GLN A CA 1
ATOM 1439 C C . GLN A 1 187 ? 8.278 10.809 3.777 1.00 76.19 187 GLN A C 1
ATOM 1441 O O . GLN A 1 187 ? 7.945 11.817 4.402 1.00 76.19 187 GLN A O 1
ATOM 1446 N N . SER A 1 188 ? 7.391 9.891 3.389 1.00 83.06 188 SER A N 1
ATOM 1447 C CA . SER A 1 188 ? 5.941 10.108 3.475 1.00 83.06 188 SER A CA 1
ATOM 1448 C C . SER A 1 188 ? 5.198 9.117 4.369 1.00 83.06 188 SER A C 1
ATOM 1450 O O . SER A 1 188 ? 4.027 9.360 4.664 1.00 83.06 188 SER A O 1
ATOM 1452 N N . ARG A 1 189 ? 5.855 8.045 4.830 1.00 88.81 189 ARG A N 1
ATOM 1453 C CA . ARG A 1 189 ? 5.249 6.932 5.576 1.00 88.81 189 ARG A CA 1
ATOM 1454 C C . ARG A 1 189 ? 5.999 6.640 6.869 1.00 88.81 189 ARG A C 1
ATOM 1456 O O . ARG A 1 189 ? 7.185 6.927 6.997 1.00 88.81 189 ARG A O 1
ATOM 1463 N N . THR A 1 190 ? 5.294 6.048 7.827 1.00 89.94 190 THR A N 1
ATOM 1464 C CA . THR A 1 190 ? 5.868 5.536 9.083 1.00 89.94 190 THR A CA 1
ATOM 1465 C C . THR A 1 190 ? 5.865 4.013 9.185 1.00 89.94 190 THR A C 1
ATOM 1467 O O . THR A 1 190 ? 6.400 3.473 10.154 1.00 89.94 190 THR A O 1
ATOM 1470 N N . CYS A 1 191 ? 5.304 3.305 8.201 1.00 96.56 191 CYS A N 1
ATOM 1471 C CA . CYS A 1 191 ? 5.358 1.849 8.133 1.00 96.56 191 CYS A CA 1
ATOM 1472 C C . CYS A 1 191 ? 6.783 1.300 8.094 1.00 96.56 191 CYS A C 1
ATOM 1474 O O . CYS A 1 191 ? 7.714 1.920 7.578 1.00 96.56 191 CYS A O 1
ATOM 1476 N N . THR A 1 192 ? 6.908 0.040 8.504 1.00 97.38 192 THR A N 1
ATOM 1477 C CA . THR A 1 192 ? 8.027 -0.784 8.046 1.00 97.38 192 THR A CA 1
ATOM 1478 C C . THR A 1 192 ? 7.852 -1.053 6.552 1.00 97.38 192 THR A C 1
ATOM 1480 O O . THR A 1 192 ? 6.805 -1.547 6.141 1.00 97.38 192 THR A O 1
ATOM 1483 N N . LEU A 1 193 ? 8.865 -0.742 5.743 1.00 96.50 193 LEU A N 1
ATOM 1484 C CA . LEU A 1 193 ? 8.900 -1.100 4.325 1.00 96.50 193 LEU A CA 1
ATOM 1485 C C . LEU A 1 193 ? 9.690 -2.401 4.140 1.00 96.50 193 LEU A C 1
ATOM 1487 O O . LEU A 1 193 ? 10.857 -2.484 4.523 1.00 96.50 193 LEU A O 1
ATOM 1491 N N . ALA A 1 194 ? 9.073 -3.402 3.519 1.00 95.00 194 ALA A N 1
ATOM 1492 C CA . ALA A 1 194 ? 9.740 -4.608 3.053 1.00 95.00 194 ALA A CA 1
ATOM 1493 C C . ALA A 1 194 ? 9.885 -4.565 1.528 1.00 95.00 194 ALA A C 1
ATOM 1495 O O . ALA A 1 194 ? 8.929 -4.809 0.793 1.00 95.00 194 ALA A O 1
ATOM 1496 N N . GLN A 1 195 ? 11.105 -4.297 1.059 1.00 91.38 195 GLN A N 1
ATOM 1497 C CA . GLN A 1 195 ? 11.430 -4.252 -0.367 1.00 91.38 195 GLN A CA 1
ATOM 1498 C C . GLN A 1 195 ? 11.698 -5.644 -0.934 1.00 91.38 195 GLN A C 1
ATOM 1500 O O . GLN A 1 195 ? 12.837 -6.029 -1.195 1.00 91.38 195 GLN A O 1
ATOM 1505 N N . VAL A 1 196 ? 10.642 -6.446 -1.045 1.00 91.50 196 VAL A N 1
ATOM 1506 C CA . VAL A 1 196 ? 10.729 -7.847 -1.466 1.00 91.50 196 VAL A CA 1
ATOM 1507 C C . VAL A 1 196 ? 9.609 -8.198 -2.431 1.00 91.50 196 VAL A C 1
ATOM 1509 O O . VAL A 1 196 ? 8.470 -7.777 -2.259 1.00 91.50 196 VAL A O 1
ATOM 1512 N N . LEU A 1 197 ? 9.927 -9.037 -3.416 1.00 92.06 197 LEU A N 1
ATOM 1513 C CA . LEU A 1 197 ? 8.931 -9.648 -4.287 1.00 92.06 197 LEU A CA 1
ATOM 1514 C C . LEU A 1 197 ? 8.405 -10.930 -3.635 1.00 92.06 197 LEU A C 1
ATOM 1516 O O . LEU A 1 197 ? 9.194 -11.763 -3.179 1.00 92.06 197 LEU A O 1
ATOM 1520 N N . LEU A 1 198 ? 7.085 -11.104 -3.563 1.00 93.06 198 LEU A N 1
ATOM 1521 C CA . LEU A 1 198 ? 6.487 -12.287 -2.944 1.00 93.06 198 LEU A CA 1
ATOM 1522 C C . LEU A 1 198 ? 6.432 -13.475 -3.912 1.00 93.06 198 LEU A C 1
ATOM 1524 O O . LEU A 1 198 ? 6.081 -13.329 -5.075 1.00 93.06 198 LEU A O 1
ATOM 1528 N N . GLY A 1 199 ? 6.747 -14.668 -3.409 1.00 90.12 199 GLY A N 1
ATOM 1529 C CA . GLY A 1 199 ? 6.763 -15.905 -4.192 1.00 90.12 199 GLY A CA 1
ATOM 1530 C C . GLY A 1 199 ? 7.232 -17.104 -3.371 1.00 90.12 199 GLY A C 1
ATOM 1531 O O . GLY A 1 199 ? 7.137 -17.090 -2.139 1.00 90.12 199 GLY A O 1
ATOM 1532 N N . ASP A 1 200 ? 7.707 -18.151 -4.046 1.00 87.75 200 ASP A N 1
ATOM 1533 C CA . ASP A 1 200 ? 8.002 -19.452 -3.433 1.00 87.75 200 ASP A CA 1
ATOM 1534 C C . ASP A 1 200 ? 9.493 -19.703 -3.159 1.00 87.75 200 ASP A C 1
ATOM 1536 O O . ASP A 1 200 ? 9.886 -20.816 -2.808 1.00 87.75 200 ASP A O 1
ATOM 1540 N N . GLY A 1 201 ? 10.316 -18.655 -3.223 1.00 85.38 201 GLY A N 1
ATOM 1541 C CA . GLY A 1 201 ? 11.773 -18.734 -3.079 1.00 85.38 201 GLY A CA 1
ATOM 1542 C C . GLY A 1 201 ? 12.509 -18.972 -4.399 1.00 85.38 201 GLY A C 1
ATOM 1543 O O . GLY A 1 201 ? 13.728 -19.159 -4.384 1.00 85.38 201 GLY A O 1
ATOM 1544 N N . ASP A 1 202 ? 11.762 -18.973 -5.499 1.00 87.06 202 ASP A N 1
ATOM 1545 C CA . ASP A 1 202 ? 12.198 -19.015 -6.886 1.00 87.06 202 ASP A CA 1
ATOM 1546 C C . ASP A 1 202 ? 12.781 -17.676 -7.359 1.00 87.06 202 ASP A C 1
ATOM 1548 O O . ASP A 1 202 ? 12.630 -16.636 -6.714 1.00 87.06 202 ASP A O 1
ATOM 1552 N N . GLU A 1 203 ? 13.485 -17.716 -8.488 1.00 87.25 203 GLU A N 1
ATOM 1553 C CA . GLU A 1 203 ? 13.924 -16.523 -9.204 1.00 87.25 203 GLU A CA 1
ATOM 1554 C C . GLU A 1 203 ? 12.948 -16.232 -10.335 1.00 87.25 203 GLU A C 1
ATOM 1556 O O . GLU A 1 203 ? 12.626 -17.108 -11.139 1.00 87.25 203 GLU A O 1
ATOM 1561 N N . VAL A 1 204 ? 12.484 -14.990 -10.394 1.00 84.38 204 VAL A N 1
ATOM 1562 C CA . VAL A 1 204 ? 11.550 -14.522 -11.417 1.00 84.38 204 VAL A CA 1
ATOM 1563 C C . VAL A 1 204 ? 12.072 -13.235 -12.029 1.00 84.38 204 VAL A C 1
ATOM 1565 O O . VAL A 1 204 ? 12.787 -12.463 -11.387 1.00 84.38 204 VAL A O 1
ATOM 1568 N N . VAL A 1 205 ? 11.698 -12.987 -13.277 1.00 80.75 205 VAL A N 1
ATOM 1569 C CA . VAL A 1 205 ? 11.950 -11.710 -13.928 1.00 80.75 205 VAL A CA 1
ATOM 1570 C C . VAL A 1 205 ? 10.836 -10.751 -13.530 1.00 80.75 205 VAL A C 1
ATOM 1572 O O . VAL A 1 205 ? 9.669 -10.951 -13.873 1.00 80.75 205 VAL A O 1
ATOM 1575 N N . PHE A 1 206 ? 11.216 -9.721 -12.783 1.00 80.88 206 PHE A N 1
ATOM 1576 C CA . PHE A 1 206 ? 10.377 -8.588 -12.438 1.00 80.88 206 PHE A CA 1
ATOM 1577 C C . PHE A 1 206 ? 10.511 -7.541 -13.539 1.00 80.88 206 PHE A C 1
ATOM 1579 O O . PHE A 1 206 ? 11.597 -6.995 -13.752 1.00 80.88 206 PHE A O 1
ATOM 1586 N N . VAL A 1 207 ? 9.428 -7.310 -14.274 1.00 74.44 207 VAL A N 1
ATOM 1587 C CA . VAL A 1 207 ? 9.379 -6.341 -15.370 1.00 74.44 207 VAL A CA 1
ATOM 1588 C C . VAL A 1 207 ? 8.667 -5.089 -14.881 1.00 74.44 207 VAL A C 1
ATOM 1590 O O . VAL A 1 207 ? 7.518 -5.162 -14.438 1.00 74.44 207 VAL A O 1
ATOM 1593 N N . ASN A 1 208 ? 9.332 -3.942 -15.001 1.00 67.12 208 ASN A N 1
ATOM 1594 C CA . ASN A 1 208 ? 8.726 -2.642 -14.750 1.00 67.12 208 ASN A CA 1
ATOM 1595 C C . ASN A 1 208 ? 7.847 -2.302 -15.950 1.00 67.12 208 ASN A C 1
ATOM 1597 O O . ASN A 1 208 ? 8.345 -1.953 -17.022 1.00 67.12 208 ASN A O 1
ATOM 1601 N N . GLY A 1 209 ? 6.540 -2.475 -15.788 1.00 57.12 209 GLY A N 1
ATOM 1602 C CA . GLY A 1 209 ? 5.560 -2.222 -16.826 1.00 57.12 209 GLY A CA 1
ATOM 1603 C C . GLY A 1 209 ? 4.802 -0.914 -16.637 1.00 57.12 209 GLY A C 1
ATOM 1604 O O . GLY A 1 209 ? 4.770 -0.298 -15.572 1.00 57.12 209 GLY A O 1
ATOM 1605 N N . ARG A 1 210 ? 4.150 -0.506 -17.724 1.00 49.97 210 ARG A N 1
ATOM 1606 C CA . ARG A 1 210 ? 2.957 0.337 -17.684 1.00 49.97 210 ARG A CA 1
ATOM 1607 C C . ARG A 1 210 ? 1.845 -0.517 -18.259 1.00 49.97 210 ARG A C 1
ATOM 1609 O O . ARG A 1 210 ? 1.792 -0.697 -19.476 1.00 49.97 210 ARG A O 1
ATOM 1616 N N . ASP A 1 211 ? 0.999 -1.069 -17.409 1.00 39.97 211 ASP A N 1
ATOM 1617 C CA . ASP A 1 211 ? -0.137 -1.845 -17.887 1.00 39.97 211 ASP A CA 1
ATOM 1618 C C . ASP A 1 211 ? -1.273 -0.855 -18.075 1.00 39.97 211 ASP A C 1
ATOM 1620 O O . ASP A 1 211 ? -1.748 -0.200 -17.147 1.00 39.97 211 ASP A O 1
ATOM 1624 N N . GLY A 1 212 ? -1.627 -0.653 -19.340 1.00 42.53 212 GLY A N 1
ATOM 1625 C CA . GLY A 1 212 ? -2.724 0.209 -19.719 1.00 42.53 212 GLY A CA 1
ATOM 1626 C C . GLY A 1 212 ? -4.045 -0.403 -19.277 1.00 42.53 212 GLY A C 1
ATOM 1627 O O . GLY A 1 212 ? -4.457 -1.412 -19.835 1.00 42.53 212 GLY A O 1
ATOM 1628 N N . TRP A 1 213 ? -4.715 0.283 -18.355 1.00 34.91 213 TRP A N 1
ATOM 1629 C CA . TRP A 1 213 ? -6.099 0.734 -18.543 1.00 34.91 213 TRP A CA 1
ATOM 1630 C C . TRP A 1 213 ? -6.257 2.222 -18.198 1.00 34.91 213 TRP A C 1
ATOM 1632 O O . TRP A 1 213 ? -7.028 2.885 -18.880 1.00 34.91 213 TRP A O 1
ATOM 1642 N N . ASP A 1 214 ? -5.432 2.780 -17.296 1.00 35.66 214 ASP A N 1
ATOM 1643 C CA . ASP A 1 214 ? -5.550 4.196 -16.907 1.00 35.66 214 ASP A CA 1
ATOM 1644 C C . ASP A 1 214 ? -4.272 5.061 -17.022 1.00 35.66 214 ASP A C 1
ATOM 1646 O O . ASP A 1 214 ? -4.364 6.274 -16.893 1.00 35.66 214 ASP A O 1
ATOM 1650 N N . ASN A 1 215 ? -3.071 4.532 -17.307 1.00 37.41 215 ASN A N 1
ATOM 1651 C CA . ASN A 1 215 ? -1.802 5.304 -17.222 1.00 37.41 215 ASN A CA 1
ATOM 1652 C C . ASN A 1 215 ? -1.555 5.967 -15.839 1.00 37.41 215 ASN A C 1
ATOM 1654 O O . ASN A 1 215 ? -0.691 6.836 -15.716 1.00 37.41 215 ASN A O 1
ATOM 1658 N N . LEU A 1 216 ? -2.303 5.567 -14.805 1.00 39.16 216 LEU A N 1
ATOM 1659 C CA . LEU A 1 216 ? -2.288 6.146 -13.458 1.00 39.16 216 LEU A CA 1
ATOM 1660 C C . LEU A 1 216 ? -1.428 5.326 -12.474 1.00 39.16 216 LEU A C 1
ATOM 1662 O O . LEU A 1 216 ? -1.619 5.428 -11.274 1.00 39.16 216 LEU A O 1
ATOM 1666 N N . GLY A 1 217 ? -0.477 4.515 -12.942 1.00 41.53 217 GLY A N 1
ATOM 1667 C CA . GLY A 1 217 ? 0.434 3.753 -12.080 1.00 41.53 217 GLY A CA 1
ATOM 1668 C C . GLY A 1 217 ? 1.464 2.956 -12.879 1.00 41.53 217 GLY A C 1
ATOM 1669 O O . GLY A 1 217 ? 1.234 2.645 -14.050 1.00 41.53 217 GLY A O 1
ATOM 1670 N N . GLU A 1 218 ? 2.613 2.656 -12.268 1.00 50.72 218 GLU A N 1
ATOM 1671 C CA . GLU A 1 218 ? 3.473 1.574 -12.760 1.00 50.72 218 GLU A CA 1
ATOM 1672 C C . GLU A 1 218 ? 2.797 0.251 -12.391 1.00 50.72 218 GLU A C 1
ATOM 1674 O O . GLU A 1 218 ? 2.322 0.093 -11.266 1.00 50.72 218 GLU A O 1
ATOM 1679 N N . SER A 1 219 ? 2.712 -0.665 -13.352 1.00 53.22 219 SER A N 1
ATOM 1680 C CA . SER A 1 219 ? 2.166 -2.004 -13.139 1.00 53.22 219 SER A CA 1
ATOM 1681 C C . SER A 1 219 ? 3.272 -3.009 -13.399 1.00 53.22 219 SER A C 1
ATOM 1683 O O . SER A 1 219 ? 4.060 -2.869 -14.339 1.00 53.22 219 SER A O 1
ATOM 1685 N N . HIS A 1 220 ? 3.377 -4.000 -12.527 1.00 59.88 220 HIS A N 1
ATOM 1686 C CA . HIS A 1 220 ? 4.512 -4.904 -12.513 1.00 59.88 220 HIS A CA 1
ATOM 1687 C C . HIS A 1 220 ? 4.072 -6.307 -12.862 1.00 59.88 220 HIS A C 1
ATOM 1689 O O . HIS A 1 220 ? 3.133 -6.848 -12.287 1.00 59.88 220 HIS A O 1
ATOM 1695 N N . VAL A 1 221 ? 4.823 -6.941 -13.759 1.00 57.31 221 VAL A N 1
ATOM 1696 C CA . VAL A 1 221 ? 4.594 -8.345 -14.086 1.00 57.31 221 VAL A CA 1
ATOM 1697 C C . VAL A 1 221 ? 5.803 -9.148 -13.636 1.00 57.31 221 VAL A C 1
ATOM 1699 O O . VAL A 1 221 ? 6.929 -8.925 -14.086 1.00 57.31 221 VAL A O 1
ATOM 1702 N N . ALA A 1 222 ? 5.556 -10.109 -12.748 1.00 57.62 222 ALA A N 1
ATOM 1703 C CA . ALA A 1 222 ? 6.526 -11.118 -12.354 1.00 57.62 222 ALA A CA 1
ATOM 1704 C C . ALA A 1 222 ? 6.293 -12.395 -13.173 1.00 57.62 222 ALA A C 1
ATOM 1706 O O . ALA A 1 222 ? 5.251 -13.044 -13.069 1.00 57.62 222 ALA A O 1
ATOM 1707 N N . THR A 1 223 ? 7.269 -12.769 -13.999 1.00 63.72 223 THR A N 1
ATOM 1708 C CA . THR A 1 223 ? 7.177 -13.941 -14.885 1.00 63.72 223 THR A CA 1
ATOM 1709 C C . THR A 1 223 ? 8.465 -14.754 -14.869 1.00 63.72 223 THR A C 1
ATOM 1711 O O . THR A 1 223 ? 9.524 -14.263 -14.495 1.00 63.72 223 THR A O 1
ATOM 1714 N N . HIS A 1 224 ? 8.397 -16.011 -15.309 1.00 62.25 224 HIS A N 1
ATOM 1715 C CA . HIS A 1 224 ? 9.594 -16.845 -15.488 1.00 62.25 224 HIS A CA 1
ATOM 1716 C C . HIS A 1 224 ? 10.361 -16.513 -16.782 1.00 62.25 224 HIS A C 1
ATOM 1718 O O . HIS A 1 224 ? 11.485 -16.969 -16.966 1.00 62.25 224 HIS A O 1
ATOM 1724 N N . ALA A 1 225 ? 9.758 -15.733 -17.682 1.00 55.56 225 ALA A N 1
ATOM 1725 C CA . ALA A 1 225 ? 10.366 -15.254 -18.916 1.00 55.56 225 ALA A CA 1
ATOM 1726 C C . ALA A 1 225 ? 9.690 -13.946 -19.336 1.00 55.56 225 ALA A C 1
ATOM 1728 O O . ALA A 1 225 ? 8.462 -13.864 -19.288 1.00 55.56 225 ALA A O 1
ATOM 1729 N N . VAL A 1 226 ? 10.479 -12.960 -19.780 1.00 58.22 226 VAL A N 1
ATOM 1730 C CA . VAL A 1 226 ? 9.964 -11.661 -20.241 1.00 58.22 226 VAL A CA 1
ATOM 1731 C C . VAL A 1 226 ? 8.912 -11.893 -21.332 1.00 58.22 226 VAL A C 1
ATOM 1733 O O . VAL A 1 226 ? 9.225 -12.533 -22.341 1.00 58.22 226 VAL A O 1
ATOM 1736 N N . PRO A 1 227 ? 7.673 -11.394 -21.164 1.00 61.53 227 PRO A N 1
ATOM 1737 C CA . PRO A 1 227 ? 6.664 -11.468 -22.211 1.00 61.53 227 PRO A CA 1
ATOM 1738 C C . PRO A 1 227 ? 7.200 -10.863 -23.515 1.00 61.53 227 PRO A C 1
ATOM 1740 O O . PRO A 1 227 ? 7.824 -9.804 -23.494 1.00 61.53 227 PRO A O 1
ATOM 1743 N N . GLN A 1 228 ? 6.951 -11.506 -24.661 1.00 59.41 228 GLN A N 1
ATOM 1744 C CA . GLN A 1 228 ? 7.482 -11.061 -25.964 1.00 59.41 228 GLN A CA 1
ATOM 1745 C C . GLN A 1 228 ? 7.097 -9.613 -26.315 1.00 59.41 228 GLN A C 1
ATOM 1747 O O . GLN A 1 228 ? 7.817 -8.942 -27.042 1.00 59.41 228 GLN A O 1
ATOM 1752 N N . ASN A 1 229 ? 5.986 -9.113 -25.770 1.00 61.28 229 ASN A N 1
ATOM 1753 C CA . ASN A 1 229 ? 5.510 -7.739 -25.933 1.00 61.28 229 ASN A CA 1
ATOM 1754 C C . ASN A 1 229 ? 6.131 -6.728 -24.944 1.00 61.28 229 ASN A C 1
ATOM 1756 O O . ASN A 1 229 ? 5.693 -5.582 -24.907 1.00 61.28 229 ASN A O 1
ATOM 1760 N N . ARG A 1 230 ? 7.110 -7.136 -24.124 1.00 60.59 230 ARG A N 1
ATOM 1761 C CA . ARG A 1 230 ? 7.753 -6.304 -23.087 1.00 60.59 230 ARG A CA 1
ATOM 1762 C C . ARG A 1 230 ? 9.274 -6.398 -23.077 1.00 60.59 230 ARG A C 1
ATOM 1764 O O . ARG A 1 230 ? 9.909 -6.013 -22.101 1.00 60.59 230 ARG A O 1
ATOM 1771 N N . THR A 1 231 ? 9.877 -6.890 -24.153 1.00 61.41 231 THR A N 1
ATOM 1772 C CA . THR A 1 231 ? 11.335 -7.062 -24.262 1.00 61.41 231 THR A CA 1
ATOM 1773 C C . THR A 1 231 ? 12.120 -5.755 -24.142 1.00 61.41 231 THR A C 1
ATOM 1775 O O . THR A 1 231 ? 13.296 -5.790 -23.804 1.00 61.41 231 THR A O 1
ATOM 1778 N N . GLU A 1 232 ? 11.479 -4.611 -24.397 1.00 66.56 232 GLU A N 1
ATOM 1779 C CA . GLU A 1 232 ? 12.079 -3.273 -24.290 1.00 66.56 232 GLU A CA 1
ATOM 1780 C C . GLU A 1 232 ? 11.886 -2.619 -22.909 1.00 66.56 232 GLU A C 1
ATOM 1782 O O . GLU A 1 232 ? 12.424 -1.542 -22.654 1.00 66.56 232 GLU A O 1
ATOM 1787 N N . MET A 1 233 ? 11.120 -3.240 -22.004 1.00 66.88 233 MET A N 1
ATOM 1788 C CA . MET A 1 233 ? 10.870 -2.686 -20.672 1.00 66.88 233 MET A CA 1
ATOM 1789 C C . MET A 1 233 ? 12.023 -2.997 -19.708 1.00 66.88 233 MET A C 1
ATOM 1791 O O . MET A 1 233 ? 12.560 -4.111 -19.735 1.00 66.88 233 MET A O 1
ATOM 1795 N N . PRO A 1 234 ? 12.386 -2.059 -18.807 1.00 70.62 234 PRO A N 1
ATOM 1796 C CA . PRO A 1 234 ? 13.342 -2.340 -17.746 1.00 70.62 234 PRO A CA 1
ATOM 1797 C C . PRO A 1 234 ? 12.886 -3.559 -16.945 1.00 70.62 234 PRO A C 1
ATOM 1799 O O . PRO A 1 234 ? 11.754 -3.624 -16.470 1.00 70.62 234 PRO A O 1
ATOM 1802 N N . SER A 1 235 ? 13.766 -4.542 -16.808 1.00 76.81 235 SER A N 1
ATOM 1803 C CA . SER A 1 235 ? 13.479 -5.758 -16.061 1.00 76.81 235 SER A CA 1
ATOM 1804 C C . SER A 1 235 ? 14.697 -6.200 -15.269 1.00 76.81 235 SER A C 1
ATOM 1806 O O . SER A 1 235 ? 15.837 -5.867 -15.599 1.00 76.81 235 SER A O 1
ATOM 1808 N N . ARG A 1 236 ? 14.448 -6.934 -14.188 1.00 82.06 236 ARG A N 1
ATOM 1809 C CA . ARG A 1 236 ? 15.492 -7.489 -13.330 1.00 82.06 236 ARG A CA 1
ATOM 1810 C C . ARG A 1 236 ? 15.080 -8.846 -12.791 1.00 82.06 236 ARG A C 1
ATOM 1812 O O . ARG A 1 236 ? 13.924 -9.055 -12.430 1.00 82.06 236 ARG A O 1
ATOM 1819 N N . THR A 1 237 ? 16.035 -9.759 -12.690 1.00 84.56 237 THR A N 1
ATOM 1820 C CA . THR A 1 237 ? 15.817 -11.024 -11.990 1.00 84.56 237 THR A CA 1
ATOM 1821 C C . THR A 1 237 ? 15.827 -10.770 -10.488 1.00 84.56 237 THR A C 1
ATOM 1823 O O . THR A 1 237 ? 16.763 -10.173 -9.958 1.00 84.56 237 THR A O 1
ATOM 1826 N N . MET A 1 238 ? 14.782 -11.218 -9.800 1.00 86.19 238 MET A N 1
ATOM 1827 C CA . MET A 1 238 ? 14.645 -11.105 -8.354 1.00 86.19 238 MET A CA 1
ATOM 1828 C C . MET A 1 238 ? 14.373 -12.470 -7.745 1.00 86.19 238 MET A C 1
ATOM 1830 O O . MET A 1 238 ? 13.563 -13.248 -8.250 1.00 86.19 238 MET A O 1
ATOM 1834 N N . LYS A 1 239 ? 15.000 -12.724 -6.596 1.00 90.25 239 LYS A N 1
ATOM 1835 C CA . LYS A 1 239 ? 14.633 -13.848 -5.744 1.00 90.25 239 LYS A CA 1
ATOM 1836 C C . LYS A 1 239 ? 13.382 -13.504 -4.948 1.00 90.25 239 LYS A C 1
ATOM 1838 O O . LYS A 1 239 ? 13.341 -12.484 -4.254 1.00 90.25 239 LYS A O 1
ATOM 1843 N N . THR A 1 240 ? 12.385 -14.373 -5.005 1.00 92.69 240 THR A N 1
ATOM 1844 C CA . THR A 1 240 ? 11.132 -14.163 -4.289 1.00 92.69 240 THR A CA 1
ATOM 1845 C C . THR A 1 240 ? 11.236 -14.567 -2.816 1.00 92.69 240 THR A C 1
ATOM 1847 O O . THR A 1 240 ? 12.100 -15.343 -2.392 1.00 92.69 240 THR A O 1
ATOM 1850 N N . SER A 1 241 ? 10.348 -14.010 -1.996 1.00 93.81 241 SER A N 1
ATOM 1851 C CA . SER A 1 241 ? 10.243 -14.290 -0.567 1.00 93.81 241 SER A CA 1
ATOM 1852 C C . SER A 1 241 ? 8.853 -14.779 -0.192 1.00 93.81 241 SER A C 1
ATOM 1854 O O . SER A 1 241 ? 7.830 -14.264 -0.631 1.00 93.81 241 SER A O 1
ATOM 1856 N N . LEU A 1 242 ? 8.812 -15.757 0.705 1.00 94.69 242 LEU A N 1
ATOM 1857 C CA . LEU A 1 242 ? 7.563 -16.264 1.256 1.00 94.69 242 LEU A CA 1
ATOM 1858 C C . LEU A 1 242 ? 6.941 -15.230 2.199 1.00 94.69 242 LEU A C 1
ATOM 1860 O O . LEU A 1 242 ? 7.600 -14.820 3.158 1.00 94.69 242 LEU A O 1
ATOM 1864 N N . LEU A 1 243 ? 5.650 -14.918 2.027 1.00 96.69 243 LEU A N 1
ATOM 1865 C CA . LEU A 1 243 ? 4.934 -13.959 2.883 1.00 96.69 243 LEU A CA 1
ATOM 1866 C C . LEU A 1 243 ? 5.135 -14.253 4.378 1.00 96.69 243 LEU A C 1
ATOM 1868 O O . LEU A 1 243 ? 5.509 -13.369 5.138 1.00 96.69 243 LEU A O 1
ATOM 1872 N N . ARG A 1 244 ? 4.999 -15.518 4.803 1.00 96.31 244 ARG A N 1
ATOM 1873 C CA . ARG A 1 244 ? 5.194 -15.922 6.211 1.00 96.31 244 ARG A CA 1
ATOM 1874 C C . ARG A 1 244 ? 6.550 -15.505 6.800 1.00 96.31 244 ARG A C 1
ATOM 1876 O O . ARG A 1 244 ? 6.628 -15.245 7.995 1.00 96.31 244 ARG A O 1
ATOM 1883 N N . LYS A 1 245 ? 7.608 -15.469 5.981 1.00 96.12 245 LYS A N 1
ATOM 1884 C CA . LYS A 1 245 ? 8.954 -15.063 6.403 1.00 96.12 245 LYS A CA 1
ATOM 1885 C C . LYS A 1 245 ? 9.018 -13.547 6.564 1.00 96.12 245 LYS A C 1
ATOM 1887 O O . LYS A 1 245 ? 9.561 -13.076 7.555 1.00 96.12 245 LYS A O 1
ATOM 1892 N N . VAL A 1 246 ? 8.422 -12.808 5.628 1.00 97.44 246 VAL A N 1
ATOM 1893 C CA . VAL A 1 246 ? 8.344 -11.341 5.677 1.00 97.44 246 VAL A CA 1
ATOM 1894 C C . VAL A 1 246 ? 7.567 -10.887 6.916 1.00 97.44 246 VAL A C 1
ATOM 1896 O O . VAL A 1 246 ? 8.091 -10.098 7.696 1.00 97.44 246 VAL A O 1
ATOM 1899 N N . LEU A 1 247 ? 6.384 -11.466 7.165 1.00 97.94 247 LEU A N 1
ATOM 1900 C CA . LEU A 1 247 ? 5.566 -11.151 8.346 1.00 97.94 247 LEU A CA 1
ATOM 1901 C C . LEU A 1 247 ? 6.313 -11.425 9.661 1.00 97.94 247 LEU A C 1
ATOM 1903 O O . LEU A 1 247 ? 6.220 -10.644 10.604 1.00 97.94 247 LEU A O 1
ATOM 1907 N N . GLN A 1 248 ? 7.076 -12.523 9.719 1.00 95.25 248 GLN A N 1
ATOM 1908 C CA . GLN A 1 248 ? 7.879 -12.870 10.890 1.00 95.25 248 GLN A CA 1
ATOM 1909 C C . GLN A 1 248 ? 9.019 -11.870 11.124 1.00 95.25 248 GLN A C 1
ATOM 1911 O O . GLN A 1 248 ? 9.207 -11.435 12.254 1.00 95.25 248 GLN A O 1
ATOM 1916 N N . ILE A 1 249 ? 9.774 -11.509 10.081 1.00 94.56 249 ILE A N 1
ATOM 1917 C CA . ILE A 1 249 ? 10.899 -10.562 10.188 1.00 94.56 249 ILE A CA 1
ATOM 1918 C C . ILE A 1 249 ? 10.403 -9.175 10.609 1.00 94.56 249 ILE A C 1
ATOM 1920 O O . ILE A 1 249 ? 11.020 -8.531 11.453 1.00 94.56 249 ILE A O 1
ATOM 1924 N N . ALA A 1 250 ? 9.269 -8.740 10.060 1.00 95.31 250 ALA A N 1
ATOM 1925 C CA . ALA A 1 250 ? 8.652 -7.458 10.383 1.00 95.31 250 ALA A CA 1
ATOM 1926 C C . ALA A 1 250 ? 7.895 -7.451 11.727 1.00 95.31 250 ALA A C 1
ATOM 1928 O O . ALA A 1 250 ? 7.314 -6.431 12.088 1.00 95.31 250 ALA A O 1
ATOM 1929 N N . ASN A 1 251 ? 7.890 -8.566 12.473 1.00 94.44 251 ASN A N 1
ATOM 1930 C CA . ASN A 1 251 ? 7.178 -8.719 13.746 1.00 94.44 251 ASN A CA 1
ATOM 1931 C C . ASN A 1 251 ? 5.696 -8.313 13.664 1.00 94.44 251 ASN A C 1
ATOM 1933 O O . ASN A 1 251 ? 5.168 -7.645 14.556 1.00 94.44 251 ASN A O 1
ATOM 1937 N N . VAL A 1 252 ? 5.019 -8.718 12.586 1.00 97.75 252 VAL A N 1
ATOM 1938 C CA . VAL A 1 252 ? 3.594 -8.427 12.384 1.00 97.75 252 VAL A CA 1
ATOM 1939 C C . VAL A 1 252 ? 2.783 -9.011 13.552 1.00 97.75 252 VAL A C 1
ATOM 1941 O O . VAL A 1 252 ? 2.997 -10.171 13.927 1.00 97.75 252 VAL A O 1
ATOM 1944 N N . PRO A 1 253 ? 1.860 -8.243 14.160 1.00 97.12 253 PRO A N 1
ATOM 1945 C CA . PRO A 1 253 ? 1.097 -8.696 15.315 1.00 97.12 253 PRO A CA 1
ATOM 1946 C C . PRO A 1 253 ? 0.142 -9.838 14.964 1.00 97.12 253 PRO A C 1
ATOM 1948 O O . PRO A 1 253 ? -0.202 -10.087 13.809 1.00 97.12 253 PRO A O 1
ATOM 1951 N N . ARG A 1 254 ? -0.340 -10.536 15.997 1.00 96.50 254 ARG A N 1
ATOM 1952 C CA . ARG A 1 254 ? -1.350 -11.594 15.843 1.00 96.50 254 ARG A CA 1
ATOM 1953 C C . ARG A 1 254 ? -2.644 -11.077 15.208 1.00 96.50 254 ARG A C 1
ATOM 1955 O O . ARG A 1 254 ? -3.252 -11.794 14.422 1.00 96.50 254 ARG A O 1
ATOM 1962 N N . THR A 1 255 ? -3.060 -9.862 15.543 1.00 95.81 255 THR A N 1
ATOM 1963 C CA . THR A 1 255 ? -4.264 -9.242 14.984 1.00 95.81 255 THR A CA 1
ATOM 1964 C C . THR A 1 255 ? -3.857 -8.189 13.971 1.00 95.81 255 THR A C 1
ATOM 1966 O O . THR A 1 255 ? -3.132 -7.262 14.318 1.00 95.81 255 THR A O 1
ATOM 1969 N N . ILE A 1 256 ? -4.321 -8.352 12.736 1.00 98.00 256 ILE A N 1
ATOM 1970 C CA . ILE A 1 256 ? -4.177 -7.379 11.657 1.00 98.00 256 ILE A CA 1
ATOM 1971 C C . ILE A 1 256 ? -5.570 -6.820 11.402 1.00 98.00 256 ILE A C 1
ATOM 1973 O O . ILE A 1 256 ? -6.485 -7.565 11.041 1.00 98.00 256 ILE A O 1
ATOM 1977 N N . ASP A 1 257 ? -5.745 -5.524 11.620 1.00 96.69 257 ASP A N 1
ATOM 1978 C CA . ASP A 1 257 ? -7.053 -4.896 11.495 1.00 96.69 257 ASP A CA 1
ATOM 1979 C C . ASP A 1 257 ? -7.441 -4.786 10.015 1.00 96.69 257 ASP A C 1
ATOM 1981 O O . ASP A 1 257 ? -8.517 -5.244 9.624 1.00 96.69 257 ASP A O 1
ATOM 1985 N N . TYR A 1 258 ? -6.531 -4.279 9.177 1.00 97.06 258 TYR A N 1
ATOM 1986 C CA . TYR A 1 258 ? -6.778 -4.045 7.753 1.00 97.06 258 TYR A CA 1
ATOM 1987 C C . TYR A 1 258 ? -5.682 -4.624 6.853 1.00 97.06 258 TYR A C 1
ATOM 1989 O O . TYR A 1 258 ? -4.494 -4.478 7.136 1.00 97.06 258 TYR A O 1
ATOM 1997 N N . VAL A 1 259 ? -6.084 -5.246 5.744 1.00 98.19 259 VAL A N 1
ATOM 1998 C CA . VAL A 1 259 ? -5.190 -5.689 4.670 1.00 98.19 259 VAL A CA 1
ATOM 1999 C C . VAL A 1 259 ? -5.618 -5.058 3.348 1.00 98.19 259 VAL A C 1
ATOM 2001 O O . VAL A 1 259 ? -6.768 -5.210 2.943 1.00 98.19 259 VAL A O 1
ATOM 2004 N N . SER A 1 260 ? -4.684 -4.402 2.664 1.00 96.88 260 SER A N 1
ATOM 2005 C CA . SER A 1 260 ? -4.794 -4.036 1.247 1.00 96.88 260 SER A CA 1
ATOM 2006 C C . SER A 1 260 ? -3.972 -5.039 0.435 1.00 96.88 260 SER A C 1
ATOM 2008 O O . SER A 1 260 ? -2.847 -5.360 0.829 1.00 96.88 260 SER A O 1
ATOM 2010 N N . LEU A 1 261 ? -4.555 -5.611 -0.621 1.00 95.69 261 LEU A N 1
ATOM 2011 C CA . LEU A 1 261 ? -3.934 -6.668 -1.420 1.00 95.69 261 LEU A CA 1
ATOM 2012 C C . LEU A 1 261 ? -4.158 -6.431 -2.913 1.00 95.69 261 LEU A C 1
ATOM 2014 O O . LEU A 1 261 ? -5.275 -6.592 -3.404 1.00 95.69 261 LEU A O 1
ATOM 2018 N N . ASP A 1 262 ? -3.068 -6.149 -3.609 1.00 92.38 262 ASP A N 1
ATOM 2019 C CA . ASP A 1 262 ? -3.014 -5.990 -5.057 1.00 92.38 262 ASP A CA 1
ATOM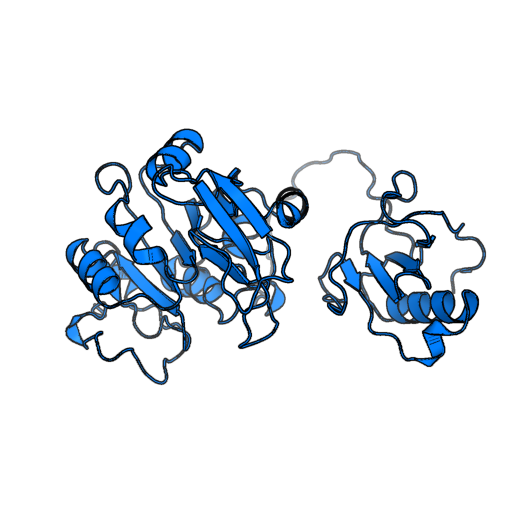 2020 C C . ASP A 1 262 ? -1.683 -6.583 -5.538 1.00 92.38 262 ASP A C 1
ATOM 2022 O O . ASP A 1 262 ? -0.612 -6.091 -5.200 1.00 92.38 262 ASP A O 1
ATOM 2026 N N . LEU A 1 263 ? -1.714 -7.731 -6.210 1.00 89.12 263 LEU A N 1
ATOM 2027 C CA . LEU A 1 263 ? -0.504 -8.414 -6.672 1.00 89.12 263 LEU A CA 1
ATOM 2028 C C . LEU A 1 263 ? -0.610 -8.799 -8.145 1.00 89.12 263 LEU A C 1
ATOM 2030 O O . LEU A 1 263 ? -0.002 -9.797 -8.556 1.00 89.12 263 LEU A O 1
ATOM 2034 N N . GLU A 1 264 ? -1.391 -8.040 -8.914 1.00 81.75 264 GLU A N 1
ATOM 2035 C CA . GLU A 1 264 ? -1.527 -8.198 -10.362 1.00 81.75 264 GLU A CA 1
ATOM 2036 C C . GLU A 1 264 ? -1.795 -9.670 -10.768 1.00 81.75 264 GLU A C 1
ATOM 2038 O O . GLU A 1 264 ? -1.216 -10.211 -11.717 1.00 81.75 264 GLU A O 1
ATOM 2043 N N . GLY A 1 265 ? -2.641 -10.372 -9.996 1.00 81.31 265 GLY A N 1
ATOM 2044 C CA . GLY A 1 265 ? -3.049 -11.763 -10.242 1.00 81.31 265 GLY A CA 1
ATOM 2045 C C . GLY A 1 265 ? -2.356 -12.834 -9.384 1.00 81.31 265 GLY A C 1
ATOM 2046 O O . GLY A 1 265 ? -2.623 -14.034 -9.551 1.00 81.31 265 GLY A O 1
ATOM 2047 N N . TYR A 1 266 ? -1.460 -12.460 -8.461 1.00 88.12 266 TYR A N 1
ATOM 2048 C CA . TYR A 1 266 ? -0.772 -13.399 -7.557 1.00 88.12 266 TYR A CA 1
ATOM 2049 C C . TYR A 1 266 ? -1.447 -13.552 -6.172 1.00 88.12 266 TYR A C 1
ATOM 2051 O O . TYR A 1 266 ? -0.955 -14.283 -5.299 1.00 88.12 266 TYR A O 1
ATOM 2059 N N . GLU A 1 267 ? -2.613 -12.932 -5.967 1.00 91.62 267 GLU A N 1
ATOM 2060 C CA . GLU A 1 267 ? -3.322 -12.820 -4.684 1.00 91.62 267 GLU A CA 1
ATOM 2061 C C . GLU A 1 267 ? -3.657 -14.198 -4.105 1.00 91.62 267 GLU A C 1
ATOM 2063 O O . GLU A 1 267 ? -3.360 -14.491 -2.942 1.00 91.62 267 GLU A O 1
ATOM 2068 N N . PHE A 1 268 ? -4.233 -15.094 -4.920 1.00 94.25 268 PHE A N 1
ATOM 2069 C CA . PHE A 1 268 ? -4.640 -16.423 -4.452 1.00 94.25 268 PHE A CA 1
ATOM 2070 C C . PHE A 1 268 ? -3.448 -17.250 -3.963 1.00 94.25 268 PHE A C 1
ATOM 2072 O O . PHE A 1 268 ? -3.526 -17.894 -2.914 1.00 94.25 268 PHE A O 1
ATOM 2079 N N . LYS A 1 269 ? -2.326 -17.223 -4.693 1.00 92.00 269 LYS A N 1
ATOM 2080 C CA . LYS A 1 269 ? -1.125 -17.995 -4.339 1.00 92.00 269 LYS A CA 1
ATOM 2081 C C . LYS A 1 269 ? -0.539 -17.540 -3.004 1.00 92.00 269 LYS A C 1
ATOM 2083 O O . LYS A 1 269 ? -0.135 -18.387 -2.200 1.00 92.00 269 LYS A O 1
ATOM 2088 N N . VAL A 1 270 ? -0.545 -16.233 -2.746 1.00 93.94 270 VAL A N 1
ATOM 2089 C CA . VAL A 1 270 ? -0.097 -15.656 -1.473 1.00 93.94 270 VAL A CA 1
ATOM 2090 C C . VAL A 1 270 ? -1.069 -15.995 -0.344 1.00 93.94 270 VAL A C 1
ATOM 2092 O O . VAL A 1 270 ? -0.656 -16.555 0.677 1.00 93.94 270 VAL A O 1
ATOM 2095 N N . MET A 1 271 ? -2.367 -15.758 -0.538 1.00 96.19 271 MET A N 1
ATOM 2096 C CA . MET A 1 271 ? -3.374 -15.945 0.512 1.00 96.19 271 MET A CA 1
ATOM 2097 C C . MET A 1 271 ? -3.620 -17.416 0.867 1.00 96.19 271 MET A C 1
ATOM 2099 O O . MET A 1 271 ? -3.859 -17.742 2.036 1.00 96.19 271 MET A O 1
ATOM 2103 N N . LYS A 1 272 ? -3.461 -18.339 -0.090 1.00 96.00 272 LYS A N 1
ATOM 2104 C CA . LYS A 1 272 ? -3.502 -19.791 0.160 1.00 96.00 272 LYS A CA 1
ATOM 2105 C C . LYS A 1 272 ? -2.456 -20.233 1.187 1.00 96.00 272 LYS A C 1
ATOM 2107 O O . LYS A 1 272 ? -2.697 -21.181 1.934 1.00 96.00 272 LYS A O 1
ATOM 2112 N N . ARG A 1 273 ? -1.309 -19.549 1.244 1.00 95.00 273 ARG A N 1
ATOM 2113 C CA . ARG A 1 273 ? -0.192 -19.847 2.158 1.00 95.00 273 ARG A CA 1
ATOM 2114 C C . ARG A 1 273 ? -0.080 -18.867 3.327 1.00 95.00 273 ARG A C 1
ATOM 2116 O O . ARG A 1 273 ? 0.901 -18.930 4.073 1.00 95.00 273 ARG A O 1
ATOM 2123 N N . PHE A 1 274 ? -1.060 -17.983 3.501 1.00 97.25 274 PHE A N 1
ATOM 2124 C CA . PHE A 1 274 ? -1.106 -17.082 4.644 1.00 97.25 274 PHE A CA 1
ATOM 2125 C C . PHE A 1 274 ? -1.110 -17.897 5.958 1.00 97.25 274 PHE A C 1
ATOM 2127 O O . PHE A 1 274 ? -1.817 -18.907 6.052 1.00 97.25 274 PHE A O 1
ATOM 2134 N N . PRO A 1 275 ? -0.316 -17.527 6.980 1.00 97.00 275 PRO A N 1
ATOM 2135 C CA . PRO A 1 275 ? -0.204 -18.299 8.219 1.00 97.00 275 PRO A CA 1
ATOM 2136 C C . PRO A 1 275 ? -1.394 -18.024 9.162 1.00 97.00 275 PRO A C 1
ATOM 2138 O O . PRO A 1 275 ? -1.253 -17.417 10.224 1.00 97.00 275 PRO A O 1
ATOM 2141 N N . TRP A 1 276 ? -2.576 -18.517 8.780 1.00 95.69 276 TRP A N 1
ATOM 2142 C CA . TRP A 1 276 ? -3.862 -18.334 9.477 1.00 95.69 276 TRP A CA 1
ATOM 2143 C C . TRP A 1 276 ? -3.883 -18.806 10.940 1.00 95.69 276 TRP A C 1
ATOM 2145 O O . TRP A 1 276 ? -4.761 -18.423 11.703 1.00 95.69 276 TRP A O 1
ATOM 2155 N N . ASN A 1 277 ? -2.941 -19.662 11.343 1.00 95.50 277 ASN A N 1
ATOM 2156 C CA . ASN A 1 277 ? -2.786 -20.103 12.732 1.00 95.50 277 ASN A CA 1
ATOM 2157 C C . ASN A 1 277 ? -2.016 -19.098 13.607 1.00 95.50 277 ASN A C 1
ATOM 2159 O O . ASN A 1 277 ? -2.054 -19.209 14.831 1.00 95.50 277 ASN A O 1
ATOM 2163 N N . LYS A 1 278 ? -1.302 -18.147 12.995 1.00 96.38 278 LYS A N 1
ATOM 2164 C CA . LYS A 1 278 ? -0.501 -17.125 13.682 1.00 96.38 278 LYS A CA 1
ATOM 2165 C C . LYS A 1 278 ? -1.131 -15.742 13.623 1.00 96.38 278 LYS A C 1
ATOM 2167 O O . LYS A 1 278 ? -0.995 -15.003 14.593 1.00 96.38 278 LYS A O 1
ATOM 2172 N N . HIS A 1 279 ? -1.810 -15.415 12.525 1.00 97.06 279 HIS A N 1
ATOM 2173 C CA . HIS A 1 279 ? -2.457 -14.119 12.348 1.00 97.06 279 HIS A CA 1
ATOM 2174 C C . HIS A 1 279 ? -3.940 -14.265 12.021 1.00 97.06 279 HIS A C 1
ATOM 2176 O O . HIS A 1 279 ? -4.346 -15.162 11.279 1.00 97.06 279 HIS A O 1
ATOM 2182 N N . SER A 1 280 ? -4.731 -13.339 12.547 1.00 95.50 280 SER A N 1
ATOM 2183 C CA . SER A 1 280 ? -6.125 -13.112 12.182 1.00 95.50 280 SER A CA 1
ATOM 2184 C C . SER A 1 280 ? -6.254 -11.771 11.479 1.00 95.50 280 SER A C 1
ATOM 2186 O O . SER A 1 280 ? -5.629 -10.800 11.903 1.00 95.50 280 SER A O 1
ATOM 2188 N N . ILE A 1 281 ? -7.097 -11.720 10.451 1.00 96.56 281 ILE A N 1
ATOM 2189 C CA . ILE A 1 281 ? -7.391 -10.496 9.710 1.00 96.56 281 ILE A CA 1
ATOM 2190 C C . ILE A 1 281 ? -8.829 -10.064 10.004 1.00 96.56 281 ILE A C 1
ATOM 2192 O O . ILE A 1 281 ? -9.740 -10.902 9.996 1.00 96.56 281 ILE A O 1
ATOM 2196 N N . GLY A 1 282 ? -9.017 -8.771 10.266 1.00 93.44 282 GLY A N 1
ATOM 2197 C CA . GLY A 1 282 ? -10.332 -8.156 10.402 1.00 93.44 282 GLY A CA 1
ATOM 2198 C C . GLY A 1 282 ? -10.982 -7.878 9.049 1.00 93.44 282 GLY A C 1
ATOM 2199 O O . GLY A 1 282 ? -12.081 -8.361 8.773 1.00 93.44 282 GLY A O 1
ATOM 2200 N N . VAL A 1 283 ? -10.290 -7.121 8.200 1.00 92.94 283 VAL A N 1
ATOM 2201 C CA . VAL A 1 283 ? -10.822 -6.580 6.943 1.00 92.94 283 VAL A CA 1
ATOM 2202 C C . VAL A 1 283 ? -9.793 -6.759 5.831 1.00 92.94 283 VAL A C 1
ATOM 2204 O O . VAL A 1 283 ? -8.608 -6.520 6.058 1.00 92.94 283 VAL A O 1
ATOM 2207 N N . LEU A 1 284 ? -10.235 -7.151 4.635 1.00 94.38 284 LEU A N 1
ATOM 2208 C CA . LEU A 1 284 ? -9.407 -7.163 3.426 1.00 94.38 284 LEU A CA 1
ATOM 2209 C C . LEU A 1 284 ? -10.058 -6.327 2.333 1.00 94.38 284 LEU A C 1
ATOM 2211 O O . LEU A 1 284 ? -11.250 -6.493 2.107 1.00 94.38 284 LEU A O 1
ATOM 2215 N N . THR A 1 285 ? -9.275 -5.535 1.611 1.00 93.12 285 THR A N 1
ATOM 2216 C CA . THR A 1 285 ? -9.622 -5.012 0.283 1.00 93.12 285 THR A CA 1
ATOM 2217 C C . THR A 1 285 ? -8.701 -5.682 -0.721 1.00 93.12 285 THR A C 1
ATOM 2219 O O . THR A 1 285 ? -7.486 -5.671 -0.526 1.00 93.12 285 THR A O 1
ATOM 2222 N N . ILE A 1 286 ? -9.278 -6.320 -1.738 1.00 92.62 286 ILE A N 1
ATOM 2223 C CA . ILE A 1 286 ? -8.525 -7.124 -2.703 1.00 92.62 286 ILE A CA 1
ATOM 2224 C C . ILE A 1 286 ? -8.865 -6.668 -4.114 1.00 92.62 286 ILE A C 1
ATOM 2226 O O . ILE A 1 286 ? -10.048 -6.640 -4.462 1.00 92.62 286 ILE A O 1
ATOM 2230 N N . GLU A 1 287 ? -7.848 -6.375 -4.917 1.00 88.00 287 GLU A N 1
ATOM 2231 C CA . GLU A 1 287 ? -8.008 -6.069 -6.336 1.00 88.00 287 GLU A CA 1
ATOM 2232 C C . GLU A 1 287 ? -8.407 -7.346 -7.109 1.00 88.00 287 GLU A C 1
ATOM 2234 O O . GLU A 1 287 ? -7.774 -8.395 -6.981 1.00 88.00 287 GLU A O 1
ATOM 2239 N N . ARG A 1 288 ? -9.522 -7.296 -7.852 1.00 84.00 288 ARG A N 1
ATOM 2240 C CA . ARG A 1 288 ? -10.027 -8.341 -8.774 1.00 84.00 288 ARG A CA 1
ATOM 2241 C C . ARG A 1 288 ? -9.832 -9.795 -8.299 1.00 84.00 288 ARG A C 1
ATOM 2243 O O . ARG A 1 288 ? -9.302 -10.618 -9.052 1.00 84.00 288 ARG A O 1
ATOM 2250 N N . PRO A 1 289 ? -10.288 -10.187 -7.094 1.00 89.88 289 PRO A N 1
ATOM 2251 C CA . PRO A 1 289 ? -10.064 -11.544 -6.614 1.00 89.88 289 PRO A CA 1
ATOM 2252 C C . PRO A 1 289 ? -10.709 -12.575 -7.553 1.00 89.88 289 PRO A C 1
ATOM 2254 O O . PRO A 1 289 ? -11.809 -12.381 -8.068 1.00 89.88 289 PRO A O 1
ATOM 2257 N N . GLY A 1 290 ? -10.043 -13.710 -7.756 1.00 91.19 290 GLY A N 1
ATOM 2258 C CA . GLY A 1 290 ? -10.618 -14.855 -8.465 1.00 91.19 290 GLY A CA 1
ATOM 2259 C C . GLY A 1 290 ? -11.582 -15.673 -7.595 1.00 91.19 290 GLY A C 1
ATOM 2260 O O . GLY A 1 290 ? -11.573 -15.577 -6.364 1.00 91.19 290 GLY A O 1
ATOM 2261 N N . ALA A 1 291 ? -12.368 -16.551 -8.229 1.00 93.69 291 ALA A N 1
ATOM 2262 C CA . ALA A 1 291 ? -13.330 -17.424 -7.544 1.00 93.69 291 ALA A CA 1
ATOM 2263 C C . ALA A 1 291 ? -12.681 -18.324 -6.470 1.00 93.69 291 ALA A C 1
ATOM 2265 O O . ALA A 1 291 ? -13.261 -18.535 -5.405 1.00 93.69 291 ALA A O 1
ATOM 2266 N N . ASP A 1 292 ? -11.453 -18.797 -6.702 1.00 96.25 292 ASP A N 1
ATOM 2267 C CA . ASP A 1 292 ? -10.725 -19.635 -5.741 1.00 96.25 292 ASP A CA 1
ATOM 2268 C C . ASP A 1 292 ? -10.337 -18.871 -4.466 1.00 96.25 292 ASP A C 1
ATOM 2270 O O . ASP A 1 292 ? -10.440 -19.400 -3.354 1.00 96.25 292 ASP A O 1
ATOM 2274 N N . LEU A 1 293 ? -9.913 -17.608 -4.607 1.00 96.25 293 LEU A N 1
ATOM 2275 C CA . LEU A 1 293 ? -9.605 -16.750 -3.464 1.00 96.25 293 LEU A CA 1
ATOM 2276 C C . LEU A 1 293 ? -10.874 -16.394 -2.696 1.00 96.25 293 LEU A C 1
ATOM 2278 O O . LEU A 1 293 ? -10.886 -16.465 -1.467 1.00 96.25 293 LEU A O 1
ATOM 2282 N N . HIS A 1 294 ? -11.953 -16.091 -3.413 1.00 95.31 294 HIS A N 1
ATOM 2283 C CA . HIS A 1 294 ? -13.258 -15.871 -2.809 1.00 95.31 294 HIS A CA 1
ATOM 2284 C C . HIS A 1 294 ? -13.692 -17.077 -1.955 1.00 95.31 294 HIS A C 1
ATOM 2286 O O . HIS A 1 294 ? -13.962 -16.926 -0.761 1.00 95.31 294 HIS A O 1
ATOM 2292 N N . ALA A 1 295 ? -13.656 -18.290 -2.518 1.00 97.00 295 ALA A N 1
ATOM 2293 C CA . ALA A 1 295 ? -14.009 -19.519 -1.807 1.00 97.00 295 ALA A CA 1
ATOM 2294 C C . ALA A 1 295 ? -13.109 -19.776 -0.583 1.00 97.00 295 ALA A C 1
ATOM 2296 O O . ALA A 1 295 ? -13.596 -20.167 0.483 1.00 97.00 295 ALA A O 1
ATOM 2297 N N . LEU A 1 296 ? -11.801 -19.519 -0.702 1.00 97.75 296 LEU A N 1
ATOM 2298 C CA . LEU A 1 296 ? -10.867 -19.608 0.421 1.00 97.75 296 LEU A CA 1
ATOM 2299 C C . LEU A 1 296 ? -11.271 -18.668 1.565 1.00 97.75 296 LEU A C 1
ATOM 2301 O O . LEU A 1 296 ? -11.295 -19.100 2.718 1.00 97.75 296 LEU A O 1
ATOM 2305 N N . LEU A 1 297 ? -11.588 -17.407 1.269 1.00 96.81 297 LEU A N 1
ATOM 2306 C CA . LEU A 1 297 ? -11.945 -16.413 2.284 1.00 96.81 297 LEU A CA 1
ATOM 2307 C C . LEU A 1 297 ? -13.277 -16.745 2.964 1.00 96.81 297 LEU A C 1
ATOM 2309 O O . LEU A 1 297 ? -13.364 -16.662 4.191 1.00 96.81 297 LEU A O 1
ATOM 2313 N N . LEU A 1 298 ? -14.280 -17.217 2.217 1.00 95.81 298 LEU A N 1
ATOM 2314 C CA . LEU A 1 298 ? -15.527 -17.706 2.815 1.00 95.81 298 LEU A CA 1
ATOM 2315 C C . LEU A 1 298 ? -15.261 -18.844 3.814 1.00 95.81 298 LEU A C 1
ATOM 2317 O O . LEU A 1 298 ? -15.743 -18.795 4.947 1.00 95.81 298 LEU A O 1
ATOM 2321 N N . ASN A 1 299 ? -14.408 -19.806 3.447 1.00 96.31 299 ASN A N 1
ATOM 2322 C CA . ASN A 1 299 ? -13.993 -20.899 4.335 1.00 96.31 299 ASN A CA 1
ATOM 2323 C C . ASN A 1 299 ? -13.191 -20.420 5.558 1.00 96.31 299 ASN A C 1
ATOM 2325 O O . ASN A 1 299 ? -13.141 -21.112 6.575 1.00 96.31 299 ASN A O 1
ATOM 2329 N N . LYS A 1 300 ? -12.563 -19.241 5.486 1.00 95.81 300 LYS A N 1
ATOM 2330 C CA . LYS A 1 300 ? -11.882 -18.586 6.616 1.00 95.81 300 LYS A CA 1
ATOM 2331 C C . LYS A 1 300 ? -12.805 -17.705 7.460 1.00 95.81 300 LYS A C 1
ATOM 2333 O O . LYS A 1 300 ? -12.327 -17.046 8.379 1.00 95.81 300 LYS A O 1
ATOM 2338 N N . GLY A 1 301 ? -14.111 -17.735 7.201 1.00 93.44 301 GLY A N 1
ATOM 2339 C CA . GLY A 1 301 ? -15.103 -17.014 7.992 1.00 93.44 301 GLY A CA 1
ATOM 2340 C C . GLY A 1 301 ? -15.281 -15.560 7.572 1.00 93.44 301 GLY A C 1
ATOM 2341 O O . GLY A 1 301 ? -15.773 -14.764 8.369 1.00 93.44 301 GLY A O 1
ATOM 2342 N N . PHE A 1 302 ? -14.911 -15.205 6.343 1.00 93.44 302 PHE A N 1
ATOM 2343 C CA . PHE A 1 302 ? -15.204 -13.891 5.784 1.00 93.44 302 PHE A CA 1
ATOM 2344 C C . PHE A 1 302 ? -16.573 -13.864 5.090 1.00 93.44 302 PHE A C 1
ATOM 2346 O O . PHE A 1 302 ? -17.188 -14.895 4.791 1.00 93.44 302 PHE A O 1
ATOM 2353 N N . CYS A 1 303 ? -17.065 -12.656 4.866 1.00 90.75 303 CYS A N 1
ATOM 2354 C CA . CYS A 1 303 ? -18.195 -12.333 4.007 1.00 90.75 303 CYS A CA 1
ATOM 2355 C C . CYS A 1 303 ? -17.863 -11.067 3.216 1.00 90.75 303 CYS A C 1
ATOM 2357 O O . CYS A 1 303 ? -16.982 -10.300 3.607 1.00 90.75 303 CYS A O 1
ATOM 2359 N N . VAL A 1 304 ? -18.553 -10.850 2.105 1.00 88.06 304 VAL A N 1
ATOM 2360 C CA . VAL A 1 304 ? -18.360 -9.657 1.276 1.00 88.06 304 VAL A CA 1
ATOM 2361 C C . VAL A 1 304 ? -19.132 -8.491 1.891 1.00 88.06 304 VAL A C 1
ATOM 2363 O O . VAL A 1 304 ? -20.322 -8.614 2.195 1.00 88.06 304 VAL A O 1
ATOM 2366 N N . ALA A 1 305 ? -18.467 -7.357 2.099 1.00 81.94 305 ALA A N 1
ATOM 2367 C CA . ALA A 1 305 ? -19.124 -6.160 2.608 1.00 81.94 305 ALA A CA 1
ATOM 2368 C C . ALA A 1 305 ? -20.168 -5.635 1.609 1.00 81.94 305 ALA A C 1
ATOM 2370 O O . ALA A 1 305 ? -19.947 -5.595 0.397 1.00 81.94 305 ALA A O 1
ATOM 2371 N N . HIS A 1 306 ? -21.319 -5.195 2.124 1.00 66.12 306 HIS A N 1
ATOM 2372 C CA . HIS A 1 306 ? -22.338 -4.560 1.295 1.00 66.12 306 HIS A CA 1
ATOM 2373 C C . HIS A 1 306 ? -21.798 -3.253 0.710 1.00 66.12 306 HIS A C 1
ATOM 2375 O O . HIS A 1 306 ? -21.456 -2.335 1.448 1.00 66.12 306 HIS A O 1
ATOM 2381 N N . ASN A 1 307 ? -21.797 -3.142 -0.618 1.00 57.28 307 ASN A N 1
ATOM 2382 C CA . ASN A 1 307 ? -21.370 -1.938 -1.333 1.00 57.28 307 ASN A CA 1
ATOM 2383 C C . ASN A 1 307 ? -19.914 -1.506 -1.052 1.00 57.28 307 ASN A C 1
ATOM 2385 O O . ASN A 1 307 ? -19.622 -0.323 -1.038 1.00 57.28 307 ASN A O 1
ATOM 2389 N N . ALA A 1 308 ? -18.980 -2.419 -0.804 1.00 51.56 308 ALA A N 1
ATOM 2390 C CA . ALA A 1 308 ? -17.573 -2.060 -0.594 1.00 51.56 308 ALA A CA 1
ATOM 2391 C C . ALA A 1 308 ? -16.700 -2.591 -1.729 1.00 51.56 308 ALA A C 1
ATOM 2393 O O . ALA A 1 308 ? -15.766 -3.364 -1.525 1.00 51.56 308 ALA A O 1
ATOM 2394 N N . ALA A 1 309 ? -17.079 -2.201 -2.941 1.00 44.75 309 ALA A N 1
ATOM 2395 C CA . ALA A 1 309 ? -16.349 -2.536 -4.139 1.00 44.75 309 ALA A CA 1
ATOM 2396 C C . ALA A 1 309 ? -16.421 -1.370 -5.125 1.00 44.75 309 ALA A C 1
ATOM 2398 O O . ALA A 1 309 ? -17.491 -0.814 -5.390 1.00 44.75 309 ALA A O 1
ATOM 2399 N N . SER A 1 310 ? -15.267 -0.981 -5.649 1.00 52.22 310 SER A N 1
ATOM 2400 C CA . SER A 1 310 ? -15.220 -0.290 -6.930 1.00 52.22 310 SER A CA 1
ATOM 2401 C C . SER A 1 310 ? -15.569 -1.292 -8.037 1.00 52.22 310 SER A C 1
ATOM 2403 O O . SER A 1 310 ? -15.930 -2.436 -7.771 1.00 52.22 310 SER A O 1
ATOM 2405 N N . PHE A 1 311 ? -15.464 -0.904 -9.304 1.00 51.34 311 PHE A N 1
ATOM 2406 C CA . PHE A 1 311 ? -15.619 -1.841 -10.424 1.00 51.34 311 PHE A CA 1
ATOM 2407 C C . PHE A 1 311 ? -14.594 -3.007 -10.394 1.00 51.34 311 PHE A C 1
ATOM 2409 O O . PHE A 1 311 ? -14.737 -3.971 -11.143 1.00 51.34 311 PHE A O 1
ATOM 2416 N N . VAL A 1 312 ? -13.574 -2.920 -9.532 1.00 67.94 312 VAL A N 1
ATOM 2417 C CA . VAL A 1 312 ? -12.333 -3.698 -9.591 1.00 67.94 312 VAL A CA 1
ATOM 2418 C C . VAL A 1 312 ? -12.022 -4.373 -8.244 1.00 67.94 312 VAL A C 1
ATOM 2420 O O . VAL A 1 312 ? -11.723 -5.566 -8.218 1.00 67.94 312 VAL A O 1
ATOM 2423 N N . ASP A 1 313 ? -12.184 -3.663 -7.127 1.00 82.38 313 ASP A N 1
ATOM 2424 C CA . ASP A 1 313 ? -11.781 -4.130 -5.794 1.00 82.38 313 ASP A CA 1
ATOM 2425 C C . ASP A 1 313 ? -12.945 -4.710 -5.009 1.00 82.38 313 ASP A C 1
ATOM 2427 O O . ASP A 1 313 ? -14.059 -4.209 -5.104 1.00 82.38 313 ASP A O 1
ATOM 2431 N N . ILE A 1 314 ? -12.696 -5.708 -4.162 1.00 87.06 314 ILE A N 1
ATOM 2432 C CA . ILE A 1 314 ? -13.724 -6.328 -3.319 1.00 87.06 314 ILE A CA 1
ATOM 2433 C C . ILE A 1 314 ? -13.272 -6.342 -1.866 1.00 87.06 314 ILE A C 1
ATOM 2435 O O . ILE A 1 314 ? -12.222 -6.898 -1.532 1.00 87.06 314 ILE A O 1
ATOM 2439 N N . MET A 1 315 ? -14.105 -5.782 -0.988 1.00 89.25 315 MET A N 1
ATOM 2440 C CA . MET A 1 315 ? -13.866 -5.796 0.449 1.00 89.25 315 MET A CA 1
ATOM 2441 C C . MET A 1 315 ? -14.530 -6.989 1.146 1.00 89.25 315 MET A C 1
ATOM 2443 O O . MET A 1 315 ? -15.731 -7.245 1.011 1.00 89.25 315 MET A O 1
ATOM 2447 N N . TYR A 1 316 ? -13.746 -7.675 1.970 1.00 91.25 316 TYR A N 1
ATOM 2448 C CA . TYR A 1 316 ? -14.152 -8.787 2.816 1.00 91.25 316 TYR A CA 1
ATOM 2449 C C . TYR A 1 316 ? -14.062 -8.392 4.288 1.00 91.25 316 TYR A C 1
ATOM 2451 O O . TYR A 1 316 ? -13.059 -7.837 4.734 1.00 91.25 316 TYR A O 1
ATOM 2459 N N . LEU A 1 317 ? -15.087 -8.742 5.061 1.00 89.50 317 LEU A N 1
ATOM 2460 C CA . LEU A 1 317 ? -15.119 -8.567 6.512 1.00 89.50 317 LEU A CA 1
ATOM 2461 C C . LEU A 1 317 ? -15.103 -9.931 7.188 1.00 89.50 317 LEU A C 1
ATOM 2463 O O . LEU A 1 317 ? -15.815 -10.852 6.776 1.00 89.50 317 LEU A O 1
ATOM 2467 N N . ASN A 1 318 ? -14.324 -10.060 8.255 1.00 90.38 318 ASN A N 1
ATOM 2468 C CA . ASN A 1 318 ? -14.415 -11.214 9.132 1.00 90.38 318 ASN A CA 1
ATOM 2469 C C . ASN A 1 318 ? -15.797 -11.226 9.802 1.00 90.38 318 ASN A C 1
ATOM 2471 O O . ASN A 1 318 ? -16.219 -10.224 10.382 1.00 90.38 318 ASN A O 1
ATOM 2475 N N . ARG A 1 319 ? -16.514 -12.355 9.765 1.00 83.19 319 ARG A N 1
ATOM 2476 C CA . ARG A 1 319 ? -17.870 -12.469 10.339 1.00 83.19 319 ARG A CA 1
ATOM 2477 C C . ARG A 1 319 ? -17.905 -12.209 11.847 1.00 83.19 319 ARG A C 1
ATOM 2479 O O . ARG A 1 319 ? -18.955 -11.834 12.373 1.00 83.19 319 ARG A O 1
ATOM 2486 N N . SER A 1 320 ? -16.782 -12.374 12.548 1.00 75.12 320 SER A N 1
ATOM 2487 C CA . SER A 1 320 ? -16.670 -12.003 13.965 1.00 75.12 320 SER A CA 1
ATOM 2488 C C . SER A 1 320 ? -16.802 -10.491 14.201 1.00 75.12 320 SER A C 1
ATOM 2490 O O . SER A 1 320 ? -17.231 -10.088 15.277 1.00 75.12 320 SER A O 1
ATOM 2492 N N . LEU A 1 321 ? -16.552 -9.661 13.181 1.00 65.75 321 LEU A N 1
ATOM 2493 C CA . LEU A 1 321 ? -16.757 -8.208 13.183 1.00 65.75 321 LEU A CA 1
ATOM 2494 C C . LEU A 1 321 ? -18.177 -7.806 12.730 1.00 65.75 321 LEU A C 1
ATOM 2496 O O . LEU A 1 321 ? -18.402 -6.680 12.300 1.00 65.75 321 LEU A O 1
ATOM 2500 N N . SER A 1 322 ? -19.162 -8.708 12.810 1.00 51.66 322 SER A N 1
ATOM 2501 C CA . SER A 1 322 ? -20.519 -8.532 12.251 1.00 51.66 322 SER A CA 1
ATOM 2502 C C . SER A 1 322 ? -21.346 -7.353 12.801 1.00 51.66 322 SER A C 1
ATOM 2504 O O . SER A 1 322 ? -22.369 -7.013 12.201 1.00 51.66 322 SER A O 1
ATOM 2506 N N . SER A 1 323 ? -20.903 -6.664 13.860 1.00 49.56 323 SER A N 1
ATOM 2507 C CA . SER A 1 323 ? -21.458 -5.359 14.272 1.00 49.56 323 SER A CA 1
ATOM 2508 C C . SER A 1 323 ? -21.137 -4.219 13.289 1.00 49.56 323 SER A C 1
ATOM 2510 O O . SER A 1 323 ? -21.772 -3.169 13.335 1.00 49.56 323 SER A O 1
ATOM 2512 N N . VAL A 1 324 ? -20.198 -4.434 12.362 1.00 52.00 324 VAL A N 1
ATOM 2513 C CA . VAL A 1 324 ? -19.743 -3.475 11.339 1.00 52.00 324 VAL A CA 1
ATOM 2514 C C . VAL A 1 324 ? -20.534 -3.610 10.016 1.00 52.00 324 VAL A C 1
ATOM 2516 O O . VAL A 1 324 ? -20.269 -2.922 9.032 1.00 52.00 324 VAL A O 1
ATOM 2519 N N . SER A 1 325 ? -21.584 -4.443 9.989 1.00 47.53 325 SER A N 1
ATOM 2520 C CA . SER A 1 325 ? -22.405 -4.770 8.803 1.00 47.53 325 SER A CA 1
ATOM 2521 C C . SER A 1 325 ? -23.243 -3.621 8.210 1.00 47.53 325 SER A C 1
ATOM 2523 O O . SER A 1 325 ? -23.960 -3.819 7.231 1.00 47.53 325 SER A O 1
ATOM 2525 N N . THR A 1 326 ? -23.126 -2.400 8.737 1.00 49.50 326 THR A N 1
ATOM 2526 C CA . THR A 1 326 ? -23.773 -1.197 8.186 1.00 49.50 326 THR A CA 1
ATOM 2527 C C . THR A 1 326 ? -22.830 -0.304 7.381 1.00 49.50 326 THR A C 1
ATOM 2529 O O . THR A 1 326 ? -23.239 0.788 6.977 1.00 49.50 326 THR A O 1
ATOM 2532 N N . ALA A 1 327 ? -21.586 -0.732 7.127 1.00 51.69 327 ALA A N 1
ATOM 2533 C CA . ALA A 1 327 ? -20.644 0.020 6.306 1.00 51.69 327 ALA A CA 1
ATOM 2534 C C . ALA A 1 327 ? -21.164 0.173 4.863 1.00 51.69 327 ALA A C 1
ATOM 2536 O O . ALA A 1 327 ? -20.940 -0.674 4.008 1.00 51.69 327 ALA A O 1
ATOM 2537 N N . ARG A 1 328 ? -21.910 1.254 4.597 1.00 55.88 328 ARG A N 1
ATOM 2538 C CA . ARG A 1 328 ? -22.397 1.625 3.264 1.00 55.88 328 ARG A CA 1
ATOM 2539 C C . ARG A 1 328 ? -21.297 2.364 2.526 1.00 55.88 328 ARG A C 1
ATOM 2541 O O . ARG A 1 328 ? -21.307 3.588 2.446 1.00 55.88 328 ARG A O 1
ATOM 2548 N N . CYS A 1 329 ? -20.357 1.605 2.001 1.00 57.50 329 CYS A N 1
ATOM 2549 C CA . CYS A 1 329 ? -19.403 2.143 1.052 1.00 57.50 329 CYS A CA 1
ATOM 2550 C C . CYS A 1 329 ? -20.117 2.304 -0.315 1.00 57.50 329 CYS A C 1
ATOM 2552 O O . CYS A 1 329 ? -21.296 1.965 -0.447 1.00 57.50 329 CYS A O 1
ATOM 2554 N N . LYS A 1 330 ? -19.511 2.966 -1.296 1.00 51.62 330 LYS A N 1
ATOM 2555 C CA . LYS A 1 330 ? -20.170 3.415 -2.542 1.00 51.62 330 LYS A CA 1
ATOM 2556 C C . LYS A 1 330 ? -20.918 2.281 -3.287 1.00 51.62 330 LYS A C 1
ATOM 2558 O O . LYS A 1 330 ? -20.478 1.141 -3.330 1.00 51.62 330 LYS A O 1
ATOM 2563 N N . ARG A 1 331 ? -22.076 2.589 -3.891 1.00 47.91 331 ARG A N 1
ATOM 2564 C CA . ARG A 1 331 ? -22.958 1.599 -4.550 1.00 47.91 331 ARG A CA 1
ATOM 2565 C C . ARG A 1 331 ? -22.258 0.936 -5.749 1.00 47.91 331 ARG A C 1
ATOM 2567 O O . ARG A 1 331 ? -21.857 1.633 -6.675 1.00 47.91 331 ARG A O 1
ATOM 2574 N N . VAL A 1 332 ? -22.178 -0.394 -5.741 1.00 53.91 332 VAL A N 1
ATOM 2575 C CA . VAL A 1 332 ? -21.624 -1.213 -6.836 1.00 53.91 332 VAL A CA 1
ATOM 2576 C C . VAL A 1 332 ? -22.643 -1.295 -7.975 1.00 53.91 332 VAL A C 1
ATOM 2578 O O . VAL A 1 332 ? -23.826 -1.521 -7.720 1.00 53.91 332 VAL A O 1
ATOM 2581 N N . SER A 1 333 ? -22.206 -1.132 -9.225 1.00 50.88 333 SER A N 1
ATOM 2582 C CA . SER A 1 333 ? -23.059 -1.299 -10.413 1.00 50.88 333 SER A CA 1
ATOM 2583 C C . SER A 1 333 ? -23.223 -2.769 -10.835 1.00 50.88 333 SER A C 1
ATOM 2585 O O . SER A 1 333 ? -24.294 -3.135 -11.316 1.00 50.88 333 SER A O 1
ATOM 2587 N N . SER A 1 334 ? -22.216 -3.626 -10.608 1.00 62.09 334 SER A N 1
ATOM 2588 C CA . SER A 1 334 ? -22.258 -5.077 -10.870 1.00 62.09 334 SER A CA 1
ATOM 2589 C C . SER A 1 334 ? -21.218 -5.858 -10.048 1.00 62.09 334 SER A C 1
ATOM 2591 O O . SER A 1 334 ? -20.049 -5.486 -10.045 1.00 62.09 334 SER A O 1
ATOM 2593 N N . MET A 1 335 ? -21.618 -6.952 -9.387 1.00 73.44 335 MET A N 1
ATOM 2594 C CA . MET A 1 335 ? -20.695 -7.888 -8.715 1.00 73.44 335 MET A CA 1
ATOM 2595 C C . MET A 1 335 ? -20.220 -8.992 -9.679 1.00 73.44 335 MET A C 1
ATOM 2597 O O . MET A 1 335 ? -20.983 -9.364 -10.576 1.00 73.44 335 MET A O 1
ATOM 2601 N N . PRO A 1 336 ? -19.013 -9.566 -9.491 1.00 80.94 336 PRO A N 1
ATOM 2602 C CA . PRO A 1 336 ? -18.591 -10.750 -10.236 1.00 80.94 336 PRO A CA 1
ATOM 2603 C C . PRO A 1 336 ? -19.595 -11.899 -10.105 1.00 80.94 336 PRO A C 1
ATOM 2605 O O . PRO A 1 336 ? -20.123 -12.148 -9.023 1.00 80.94 336 PRO A O 1
ATOM 2608 N N . GLN A 1 337 ? -19.815 -12.645 -11.194 1.00 85.12 337 GLN A N 1
ATOM 2609 C CA . GLN A 1 337 ? -20.839 -13.701 -11.265 1.00 85.12 337 GLN A CA 1
ATOM 2610 C C . GLN A 1 337 ? -20.670 -14.814 -10.218 1.00 85.12 337 GLN A C 1
ATOM 2612 O O . GLN A 1 337 ? -21.644 -15.472 -9.860 1.00 85.12 337 GLN A O 1
ATOM 2617 N N . TYR A 1 338 ? -19.446 -15.038 -9.731 1.00 88.81 338 TYR A N 1
ATOM 2618 C CA . TYR A 1 338 ? -19.167 -16.058 -8.722 1.00 88.81 338 TYR A CA 1
ATOM 2619 C C . TYR A 1 338 ? -19.562 -15.628 -7.297 1.00 88.81 338 TYR A C 1
ATOM 2621 O O . TYR A 1 338 ? -19.629 -16.487 -6.420 1.00 88.81 338 TYR A O 1
ATOM 2629 N N . ILE A 1 339 ? -19.824 -14.336 -7.051 1.00 87.69 339 ILE A N 1
ATOM 2630 C CA . ILE A 1 339 ? -20.279 -13.829 -5.748 1.00 87.69 339 ILE A CA 1
ATOM 2631 C C . ILE A 1 339 ? -21.799 -13.905 -5.699 1.00 87.69 339 ILE A C 1
ATOM 2633 O O . ILE A 1 339 ? -22.502 -13.226 -6.449 1.00 87.69 339 ILE A O 1
ATOM 2637 N N . ARG A 1 340 ? -22.324 -14.716 -4.783 1.00 88.81 340 ARG A N 1
ATOM 2638 C CA . ARG A 1 340 ? -23.767 -14.899 -4.617 1.00 88.81 340 ARG A CA 1
ATOM 2639 C C . ARG A 1 340 ? -24.286 -13.975 -3.515 1.00 88.81 340 ARG A C 1
ATOM 2641 O O . ARG A 1 340 ? -23.551 -13.647 -2.585 1.00 88.81 340 ARG A O 1
ATOM 2648 N N . PRO A 1 341 ? -25.585 -13.627 -3.519 1.00 85.44 341 PRO A N 1
ATOM 2649 C CA . PRO A 1 341 ? -26.182 -12.817 -2.453 1.00 85.44 341 PRO A CA 1
ATOM 2650 C C . PRO A 1 341 ? -25.965 -13.368 -1.032 1.00 85.44 341 PRO A C 1
ATOM 2652 O O . PRO A 1 341 ? -25.835 -12.593 -0.092 1.00 85.44 341 PRO A O 1
ATOM 2655 N N . ALA A 1 342 ? -25.884 -14.695 -0.870 1.00 88.00 342 ALA A N 1
ATOM 2656 C CA . ALA A 1 342 ? -25.626 -15.350 0.418 1.00 88.00 342 ALA A CA 1
ATOM 2657 C C . ALA A 1 342 ? -24.189 -15.155 0.946 1.00 88.00 342 ALA A C 1
ATOM 2659 O O . ALA A 1 342 ? -23.923 -15.387 2.128 1.00 88.00 342 ALA A O 1
ATOM 2660 N N . ASP A 1 343 ? -23.265 -14.734 0.083 1.00 88.50 343 ASP A N 1
ATOM 2661 C CA . ASP A 1 343 ? -21.864 -14.507 0.432 1.00 88.50 343 ASP A CA 1
ATOM 2662 C C . ASP A 1 343 ? -21.659 -13.097 1.041 1.00 88.50 343 ASP A C 1
ATOM 2664 O O . ASP A 1 343 ? -20.609 -12.814 1.626 1.00 88.50 343 ASP A O 1
ATOM 2668 N N . LEU A 1 344 ? -22.682 -12.229 0.976 1.00 85.75 344 LEU A N 1
ATOM 2669 C CA . LEU A 1 344 ? -22.703 -10.895 1.581 1.00 85.75 344 LEU A CA 1
ATOM 2670 C C . LEU A 1 344 ? -22.822 -10.956 3.114 1.00 85.75 344 LEU A C 1
ATOM 2672 O O . LEU A 1 344 ? -23.457 -11.844 3.690 1.00 85.75 344 LEU A O 1
ATOM 2676 N N . CYS A 1 345 ? -22.215 -9.989 3.799 1.00 82.12 345 CYS A N 1
ATOM 2677 C CA . CYS A 1 345 ? -22.312 -9.856 5.249 1.00 82.12 345 CYS A CA 1
ATOM 2678 C C . CYS A 1 345 ? -23.721 -9.435 5.671 1.00 82.12 345 CYS A C 1
ATOM 2680 O O . CYS A 1 345 ? -24.125 -8.319 5.388 1.00 82.12 345 CYS A O 1
ATOM 2682 N N . SER A 1 346 ? -24.444 -10.270 6.417 1.00 70.94 346 SER A N 1
ATOM 2683 C CA . SER A 1 346 ? -25.778 -9.925 6.926 1.00 70.94 346 SER A CA 1
ATOM 2684 C C . SER A 1 346 ? -25.766 -8.614 7.723 1.00 70.94 346 SER A C 1
ATOM 2686 O O . SER A 1 346 ? -25.060 -8.536 8.733 1.00 70.94 346 SER A O 1
ATOM 2688 N N . ALA A 1 347 ? -26.577 -7.633 7.316 1.00 56.06 347 ALA A N 1
ATOM 2689 C CA . ALA A 1 347 ? -26.968 -6.528 8.186 1.00 56.06 347 ALA A CA 1
ATOM 2690 C C . ALA A 1 347 ? -27.726 -7.124 9.381 1.00 56.06 347 ALA A C 1
ATOM 2692 O O . ALA A 1 347 ? -28.765 -7.754 9.182 1.00 56.06 347 ALA A O 1
ATOM 2693 N N . ARG A 1 348 ? -27.164 -7.024 10.588 1.00 47.16 348 ARG A N 1
ATOM 2694 C CA . ARG A 1 348 ? -27.912 -7.356 11.808 1.00 47.16 348 ARG A CA 1
ATOM 2695 C C . ARG A 1 348 ? -28.793 -6.194 12.223 1.00 47.16 348 ARG A C 1
ATOM 2697 O O . ARG A 1 348 ? -28.313 -5.043 12.111 1.00 47.16 348 ARG A O 1
#

InterPro domains:
  IPR006342 Methyltransferase FkbM [PF05050] (149-288)
  IPR029063 S-adenosyl-L-methionine-dependent methyltransferase superfamily [G3DSA:3.40.50.150] (133-323)
  IPR029063 S-adenosyl-L-methionine-dependent methyltransferase superfamily [SSF53335] (143-272)
  IPR053202 EGF Receptor Signaling Regulator [PTHR34009] (125-321)

Secondary structure (DSSP, 8-state):
----TT---EESBSS---TT----TTT-SEEE----GGGGGSHHHHHHHHHHHHHHSTT--EEEEETTTTEEEEESS--TTS-B-SSTT-EEEE-SPPP--------PPPP-----PPPPGGG--BTTSHHHIIIIIISTT--S-EEEEES--SSSTB-TTHHHHHTS--EEEEE---GGGHHHHHHH--SEEE---BSSS-EEEEEEE--SSSSSS-EEEEESS--GGGTTS-EEEEE-B-HHHHHHHTT--SEEEEEEE--TT-HHHHHHT--TTT-EEEEEEEES--HHHHHHHHHTTEEEPTT---SSEEEEEEGGGGGGTT--PSPPS---TT--GGGBPP--

Sequence (348 aa):
MADLSSAATRSGYCATTVSGYAGDCTYGLLGSFPLPPSAWLTPGSLRDACVAACLRCSRCSAVSFSLDQRDCSWFHVCEMERLHQEVPGFTTLPVRSLPLVHRRGAELAPFSAVRMLLPAKTDFPSQEAQDLCVIEHVFKRMTRGYYLDIGANAPVFLSNTYALDRQYNWSGLCIEPQESYAQGYLQSRTCTLAQVLLGDGDEVVFVNGRDGWDNLGESHVATHAVPQNRTEMPSRTMKTSLLRKVLQIANVPRTIDYVSLDLEGYEFKVMKRFPWNKHSIGVLTIERPGADLHALLLNKGFCVAHNAASFVDIMYLNRSLSSVSTARCKRVSSMPQYIRPADLCSAR